Protein 1U9C (pdb70)

Foldseek 3Di:
DAAEEEEEFFQAFDQDPPGTKWFQQLLQQLLVLVCVVVVYHYAFEYQAFAATDHGVVRPPDDDPSRPVVNVQNRGHHHQALVLLDDHQEYEFGDMPSCLPDQQPPPSLLSSVQSCLVVQGAYEYAVRCSNQLCHDHPVRQRSQAPFEFEEADPVNCVVVPCCVRGPHGRQVSSVVSHHDYDDDPHPAQDKDDGRRYIYTYHSNNSNVSSVVNVVNVVVVD

Solvent-accessible surface area: 9292 Å² total

Organism: Geobacillus kaustophilus (strain HTA426) (NCBI:txid235909)

Nearest PDB structures (foldseek):
  1u9c-assembly1_A  TM=1.003E+00  e=1.725E-52  Geobacillus stearothermophilus
  4p5p-assembly1_A  TM=9.301E-01  e=1.454E-25  Francisella tularensis subsp. novicida U112
  1pv2-assembly1_A  TM=8.113E-01  e=4.704E-16  Escherichia coli
  1n57-assembly1_A  TM=8.259E-01  e=6.503E-16  Escherichia coli
  7nd2-assembly1_G  TM=8.285E-01  e=6.211E-11  Homo sapiens

Radius of gyration: 15.6 Å; Cα contacts (8 Å, |Δi|>4): 515; chains: 1; bounding box: 48×37×34 Å

Sequence (220 aa):
MSKRVLMVVTNHTTITDDHKTGLWLEEFAVPYLVFQEKGYDVKVASIQGGEVPLDPRSINEKDPSWAEAEAALKHTARLSKDDAHGFDAIFLPGGHGTMFDFPDNETLQYVLQQFAEDGRIIAAVHGPSGLVNATYKDGTPIVKGKTVTSFTDEEEREVGLDVHMPFLLESTLRLRGANFVRGGKWTDFSVRDGNLITGQNPQSSRSTAEKVVAALEERE

Secondary structure (DSSP, 8-state):
---EEEEEE----EEETTEE--B-HHHHHHHHHHHHHTT-EEEEEESS-BPPPB-GGGSSS--GGGHHHHHHTTSBEEP-GGGGSS-SEEEE---TTHHHHSTT-HHHHHHHHHHHHTT-EEEE--GGGGGTT-B-TTS-BTTTT-EE--S-HHHHHHHT-GGGSSS-HHHHHHHTT-EE---STTS--EEEETTEEEE-SGGGHHHHHHHHHHHHHTT-

InterPro domains:
  IPR002818 DJ-1/PfpI [PF01965] (27-215)
  IPR029062 Class I glutamine amidotransferase-like [G3DSA:3.40.50.880] (1-220)
  IPR029062 Class I glutamine amidotransferase-like [SSF52317] (1-217)
  IPR050325 Protein/nucleic acid deglycase [PTHR48094] (3-218)

Structure (mmCIF, N/CA/C/O backbone):
data_1U9C
#
_entry.id   1U9C
#
_cell.length_a   66.183
_cell.length_b   66.183
_cell.length_c   53.905
_cell.angle_alpha   90.00
_cell.angle_beta   90.00
_cell.angle_gamma   90.00
#
_symmetry.space_group_name_H-M   'P 43'
#
loop_
_entity.id
_entity.type
_entity.pdbx_description
1 polymer APC35852
2 water water
#
loop_
_atom_site.group_PDB
_atom_site.id
_atom_site.type_symbol
_atom_site.label_atom_id
_atom_site.label_alt_id
_atom_site.label_comp_id
_atom_site.label_asym_id
_atom_site.label_entity_id
_atom_site.label_seq_id
_atom_site.pdbx_PDB_ins_code
_atom_site.Cartn_x
_ato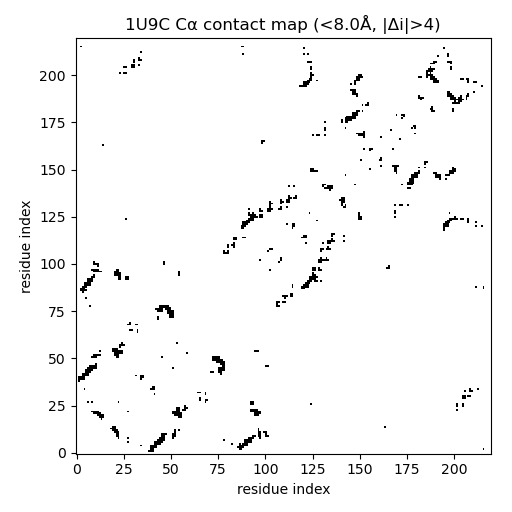m_site.Cartn_y
_atom_site.Cartn_z
_atom_site.occupancy
_atom_site.B_iso_or_equiv
_atom_site.auth_seq_id
_atom_site.auth_comp_id
_atom_site.auth_asym_id
_atom_site.auth_atom_id
_atom_site.pdbx_PDB_model_num
ATOM 1 N N . MET A 1 4 ? -0.635 5.834 40.622 1.00 42.68 1 MET A N 1
ATOM 2 C CA . MET A 1 4 ? 0.344 4.712 40.625 1.00 42.24 1 MET A CA 1
ATOM 3 C C . MET A 1 4 ? 1.701 5.311 40.871 1.00 38.74 1 MET A C 1
ATOM 4 O O . MET A 1 4 ? 1.919 6.474 40.575 1.00 38.30 1 MET A O 1
ATOM 9 N N . SER A 1 5 ? 2.604 4.492 41.391 1.00 35.21 2 SER A N 1
ATOM 10 C CA . SER A 1 5 ? 3.819 4.949 42.010 1.00 32.72 2 SER A CA 1
ATOM 11 C C . SER A 1 5 ? 4.764 5.683 41.087 1.00 28.85 2 SER A C 1
ATOM 12 O O . SER A 1 5 ? 4.826 5.426 39.914 1.00 29.29 2 SER A O 1
ATOM 15 N N . LYS A 1 6 ? 5.481 6.604 41.671 1.00 24.45 3 LYS A N 1
ATOM 16 C CA . LYS A 1 6 ? 6.573 7.273 40.963 1.00 22.71 3 LYS A CA 1
ATOM 17 C C . LYS A 1 6 ? 7.635 6.246 40.579 1.00 23.77 3 LYS A C 1
ATOM 18 O O . LYS A 1 6 ? 7.835 5.216 41.245 1.00 23.71 3 LYS A O 1
ATOM 24 N N . ARG A 1 7 ? 8.344 6.576 39.523 1.00 23.10 4 ARG A N 1
ATOM 25 C CA . ARG A 1 7 ? 9.344 5.710 38.918 1.00 24.40 4 ARG A CA 1
ATOM 26 C C . ARG A 1 7 ? 10.655 6.451 38.871 1.00 22.17 4 ARG A C 1
ATOM 27 O O . ARG A 1 7 ? 10.753 7.592 38.440 1.00 21.41 4 ARG A O 1
ATOM 35 N N . VAL A 1 8 ? 11.701 5.786 39.313 1.00 22.14 5 VAL A N 1
ATOM 36 C CA . VAL A 1 8 ? 13.062 6.331 39.387 1.00 20.85 5 VAL A CA 1
ATOM 37 C C . VAL A 1 8 ? 13.995 5.477 38.534 1.00 21.05 5 VAL A C 1
ATOM 38 O O . VAL A 1 8 ? 14.037 4.262 38.681 1.00 21.85 5 VAL A O 1
ATOM 42 N N . LEU A 1 9 ? 14.757 6.136 37.674 1.00 19.45 6 LEU A N 1
ATOM 43 C CA . LEU A 1 9 ? 15.803 5.485 36.879 1.00 20.05 6 LEU A CA 1
ATOM 44 C C . LEU A 1 9 ? 17.142 5.729 37.576 1.00 19.34 6 LEU A C 1
ATOM 45 O O . LEU A 1 9 ? 17.519 6.878 37.788 1.00 20.79 6 LEU A O 1
ATOM 50 N N . MET A 1 10 ? 17.862 4.671 37.932 1.00 19.68 7 MET A N 1
ATOM 51 C CA . MET A 1 10 ? 19.216 4.819 38.486 1.00 19.22 7 MET A CA 1
ATOM 52 C C . MET A 1 10 ? 20.245 4.363 37.488 1.00 20.76 7 MET A C 1
ATOM 53 O O . MET A 1 10 ? 19.997 3.308 36.868 1.00 21.02 7 MET A O 1
ATOM 58 N N . VAL A 1 11 ? 21.297 5.143 37.263 1.00 19.69 8 VAL A N 1
ATOM 59 C CA . VAL A 1 11 ? 22.291 4.771 36.253 1.00 19.65 8 VAL A CA 1
ATOM 60 C C . VAL A 1 11 ? 23.655 4.805 36.894 1.00 18.40 8 VAL A C 1
ATOM 61 O O . VAL A 1 11 ? 24.073 5.797 37.471 1.00 19.23 8 VAL A O 1
ATOM 65 N N . VAL A 1 12 ? 24.377 3.679 36.785 1.00 18.75 9 VAL A N 1
ATOM 66 C CA . VAL A 1 12 ? 25.703 3.540 37.348 1.00 19.41 9 VAL A CA 1
ATOM 67 C C . VAL A 1 12 ? 26.758 3.191 36.275 1.00 18.80 9 VAL A C 1
ATOM 68 O O . VAL A 1 12 ? 26.490 2.728 35.183 1.00 19.19 9 VAL A O 1
ATOM 72 N N . THR A 1 13 ? 28.015 3.446 36.681 1.00 18.78 10 THR A N 1
ATOM 73 C CA . THR A 1 13 ? 29.209 3.159 35.852 1.00 18.72 10 THR A CA 1
ATOM 74 C C . THR A 1 13 ? 29.483 1.673 35.747 1.00 19.61 10 THR A C 1
ATOM 75 O O . THR A 1 13 ? 29.058 0.854 36.565 1.00 20.89 10 THR A O 1
ATOM 79 N N . ASN A 1 14 ? 30.209 1.315 34.689 1.00 18.60 11 ASN A N 1
ATOM 80 C CA . ASN A 1 14 ? 30.807 0.015 34.536 1.00 19.39 11 ASN A CA 1
ATOM 81 C C . ASN A 1 14 ? 32.336 0.097 34.373 1.00 19.83 11 ASN A C 1
ATOM 82 O O . ASN A 1 14 ? 32.954 -0.918 34.057 1.00 21.41 11 ASN A O 1
ATOM 87 N N . HIS A 1 15 ? 32.923 1.254 34.643 1.00 18.68 12 HIS A N 1
ATOM 88 C CA . HIS A 1 15 ? 34.321 1.468 34.347 1.00 19.93 12 HIS A CA 1
ATOM 89 C C . HIS A 1 15 ? 35.236 1.116 35.468 1.00 21.43 12 HIS A C 1
ATOM 90 O O . HIS A 1 15 ? 35.014 1.561 36.603 1.00 22.52 12 HIS A O 1
ATOM 97 N N . THR A 1 16 ? 36.305 0.407 35.179 0.50 17.28 13 THR A N 1
ATOM 98 C CA . THR A 1 16 ? 37.257 0.090 36.225 0.50 20.18 13 THR A CA 1
ATOM 99 C C . THR A 1 16 ? 38.674 0.637 36.019 0.50 18.00 13 THR A C 1
ATOM 100 O O . THR A 1 16 ? 39.425 0.794 36.971 0.50 18.06 13 THR A O 1
ATOM 107 N N . THR A 1 17 ? 39.102 0.929 34.802 1.00 23.03 14 THR A N 1
ATOM 108 C CA . THR A 1 17 ? 40.545 1.179 34.508 1.00 24.49 14 THR A CA 1
ATOM 109 C C . THR A 1 17 ? 41.001 2.627 34.684 1.00 25.35 14 THR A C 1
ATOM 110 O O . THR A 1 17 ? 40.401 3.565 34.165 1.00 26.74 14 THR A O 1
ATOM 114 N N . ILE A 1 18 ? 42.032 2.833 35.482 1.00 24.44 15 ILE A N 1
ATOM 115 C CA . ILE A 1 18 ? 42.724 4.140 35.470 1.00 24.58 15 ILE A CA 1
ATOM 116 C C . ILE A 1 18 ? 44.170 3.894 35.113 1.00 27.04 15 ILE A C 1
ATOM 117 O O . ILE A 1 18 ? 44.635 4.386 34.079 1.00 27.55 15 ILE A O 1
ATOM 122 N N . THR A 1 19 ? 44.898 3.174 35.965 1.00 28.09 16 THR A N 1
ATOM 123 C CA . THR A 1 19 ? 46.265 2.716 35.718 1.00 31.65 16 THR A CA 1
ATOM 124 C C . THR A 1 19 ? 46.344 1.269 36.213 1.00 34.52 16 THR A C 1
ATOM 125 O O . THR A 1 19 ? 45.323 0.750 36.730 1.00 35.16 16 THR A O 1
ATOM 129 N N . ASP A 1 20 ? 47.488 0.607 36.034 1.00 36.30 17 ASP A N 1
ATOM 130 C CA . ASP A 1 20 ? 47.655 -0.783 36.513 1.00 37.23 17 ASP A CA 1
ATOM 131 C C . ASP A 1 20 ? 47.542 -0.895 38.042 1.00 37.67 17 ASP A C 1
ATOM 132 O O . ASP A 1 20 ? 47.002 -1.877 38.560 1.00 40.56 17 ASP A O 1
ATOM 137 N N . ASP A 1 21 ? 48.006 0.120 38.752 1.00 38.35 18 ASP A N 1
ATOM 138 C CA . ASP A 1 21 ? 47.958 0.191 40.223 1.00 38.17 18 ASP A CA 1
ATOM 139 C C . ASP A 1 21 ? 46.705 0.886 40.803 1.00 37.29 18 ASP A C 1
ATOM 140 O O . ASP A 1 21 ? 46.634 1.142 42.007 1.00 39.21 18 ASP A O 1
ATOM 145 N N . HIS A 1 22 ? 45.728 1.226 39.973 1.00 35.48 19 HIS A N 1
ATOM 146 C CA . HIS A 1 22 ? 44.591 1.995 40.472 1.00 33.34 19 HIS A CA 1
ATOM 147 C C . HIS A 1 22 ? 43.352 1.611 39.691 1.00 31.30 19 HIS A C 1
ATOM 148 O O . HIS A 1 22 ? 43.234 1.954 38.516 1.00 29.23 19 HIS A O 1
ATOM 155 N N . LYS A 1 23 ? 42.444 0.874 40.347 1.00 28.54 20 LYS A N 1
ATOM 156 C CA . LYS A 1 23 ? 41.131 0.473 39.769 1.00 27.66 20 LYS A CA 1
ATOM 157 C C . LYS A 1 23 ? 40.002 1.149 40.478 0.50 22.83 20 LYS A C 1
ATOM 158 O O . LYS A 1 23 ? 40.105 1.490 41.669 0.50 18.70 20 LYS A O 1
ATOM 164 N N . THR A 1 24 ? 38.895 1.236 39.755 1.00 23.72 21 THR A N 1
ATOM 165 C CA . THR A 1 24 ? 37.709 1.842 40.317 1.00 21.93 21 THR A CA 1
ATOM 166 C C . THR A 1 24 ? 36.459 1.089 39.908 1.00 21.76 21 THR A C 1
ATOM 167 O O . THR A 1 24 ? 36.444 -0.088 39.575 1.00 23.22 21 THR A O 1
ATOM 171 N N . GLY A 1 25 ? 35.346 1.797 40.038 1.00 20.30 22 GLY A N 1
ATOM 172 C CA . GLY A 1 25 ? 33.981 1.314 39.715 1.00 20.58 22 GLY A CA 1
ATOM 173 C C . GLY A 1 25 ? 32.961 2.213 40.388 1.00 19.28 22 GLY A C 1
ATOM 174 O O . GLY A 1 25 ? 33.224 3.342 40.605 1.00 19.75 22 GLY A O 1
ATOM 175 N N . LEU A 1 26 ? 31.789 1.654 40.640 1.00 19.61 23 LEU A N 1
ATOM 176 C CA . LEU A 1 26 ? 30.718 2.329 41.381 1.00 19.45 23 LEU A CA 1
ATOM 177 C C . LEU A 1 26 ? 31.070 2.410 42.835 1.00 19.54 23 LEU A C 1
ATOM 178 O O . LEU A 1 26 ? 31.594 1.457 43.434 1.00 20.07 23 LEU A O 1
ATOM 183 N N . TRP A 1 27 ? 30.828 3.569 43.454 1.00 20.13 24 TRP A N 1
ATOM 184 C CA . TRP A 1 27 ? 30.951 3.690 44.889 1.00 20.51 24 TRP A CA 1
ATOM 185 C C . TRP A 1 27 ? 29.668 3.138 45.524 1.00 19.63 24 TRP A C 1
ATOM 186 O O . TRP A 1 27 ? 28.627 3.782 45.451 1.00 20.08 24 TRP A O 1
ATOM 197 N N . LEU A 1 28 ? 29.760 1.961 46.096 1.00 19.42 25 LEU A N 1
ATOM 198 C CA . LEU A 1 28 ? 28.588 1.184 46.485 1.00 19.31 25 LEU A CA 1
ATOM 199 C C . LEU A 1 28 ? 27.534 1.968 47.251 1.00 20.54 25 LEU A C 1
ATOM 200 O O . LEU A 1 28 ? 26.338 1.948 46.885 1.00 20.43 25 LEU A O 1
ATOM 205 N N . GLU A 1 29 ? 27.911 2.695 48.288 1.00 20.51 26 GLU A N 1
ATOM 206 C CA . GLU A 1 29 ? 26.933 3.342 49.135 1.00 20.27 26 GLU A CA 1
ATOM 207 C C . GLU A 1 29 ? 26.078 4.310 48.345 1.00 20.22 26 GLU A C 1
ATOM 208 O O . GLU A 1 29 ? 24.922 4.582 48.709 1.00 21.04 26 GLU A O 1
ATOM 214 N N . GLU A 1 30 ? 26.672 4.964 47.370 1.00 19.80 27 GLU A N 1
ATOM 215 C CA . GLU A 1 30 ? 25.981 5.982 46.591 1.00 19.93 27 GLU A CA 1
ATOM 216 C C . GLU A 1 30 ? 24.836 5.450 45.756 1.00 19.78 27 GLU A C 1
ATOM 217 O O . GLU A 1 30 ? 23.963 6.213 45.358 1.00 20.42 27 GLU A O 1
ATOM 223 N N . PHE A 1 31 ? 24.882 4.169 45.451 1.00 19.79 28 PHE A N 1
ATOM 224 C CA . PHE A 1 31 ? 23.756 3.424 44.881 1.00 19.99 28 PHE A CA 1
ATOM 225 C C . PHE A 1 31 ? 22.868 2.840 45.982 1.00 19.42 28 PHE A C 1
ATOM 226 O O . PHE A 1 31 ? 21.655 3.011 45.953 1.00 19.76 28 PHE A O 1
ATOM 234 N N . ALA A 1 32 ? 23.479 2.137 46.925 1.00 19.11 29 ALA A N 1
ATOM 235 C CA . ALA A 1 32 ? 22.699 1.310 47.841 1.00 19.35 29 ALA A CA 1
ATOM 236 C C . ALA A 1 32 ? 21.815 2.146 48.771 1.00 20.62 29 ALA A C 1
ATOM 237 O O . ALA A 1 32 ? 20.653 1.807 49.002 1.00 20.78 29 ALA A O 1
ATOM 239 N N . VAL A 1 33 ? 22.323 3.240 49.336 1.00 20.08 30 VAL A N 1
ATOM 240 C CA . VAL A 1 33 ? 21.520 4.004 50.273 1.00 20.48 30 VAL A CA 1
ATOM 241 C C . VAL A 1 33 ? 20.324 4.657 49.536 1.00 21.33 30 VAL A C 1
ATOM 242 O O . VAL A 1 33 ? 19.183 4.543 49.979 1.00 21.84 30 VAL A O 1
ATOM 246 N N . PRO A 1 34 ? 20.530 5.339 48.415 1.00 20.36 31 PRO A N 1
ATOM 247 C CA . PRO A 1 34 ? 19.395 5.836 47.648 1.00 20.46 31 PRO A CA 1
ATOM 248 C C . PRO A 1 34 ? 18.417 4.750 47.205 1.00 20.13 31 PRO A C 1
ATOM 249 O O . PRO A 1 34 ? 17.196 4.970 47.265 1.00 20.54 31 PRO A O 1
ATOM 253 N N . TYR A 1 35 ? 18.939 3.644 46.713 1.00 20.90 32 TYR A N 1
ATOM 254 C CA . TYR A 1 35 ? 18.068 2.543 46.256 1.00 21.19 32 TYR A CA 1
ATOM 255 C C . TYR A 1 35 ? 17.135 2.133 47.417 1.00 22.89 32 TYR A C 1
ATOM 256 O O . TYR A 1 35 ? 15.916 2.022 47.199 1.00 21.96 32 TYR A O 1
ATOM 265 N N . LEU A 1 36 ? 17.679 1.959 48.598 1.00 21.41 33 LEU A N 1
ATOM 266 C CA . LEU A 1 36 ? 16.868 1.525 49.743 1.00 22.08 33 LEU A CA 1
ATOM 267 C C . LEU A 1 36 ? 15.842 2.616 50.085 1.00 22.53 33 LEU A C 1
ATOM 268 O O . LEU A 1 36 ? 14.668 2.302 50.380 1.00 22.39 33 LEU A O 1
ATOM 273 N N . VAL A 1 37 ? 16.222 3.903 50.124 1.00 21.68 34 VAL A N 1
ATOM 274 C CA . VAL A 1 37 ? 15.285 4.998 50.353 1.00 21.32 34 VAL A CA 1
ATOM 275 C C . VAL A 1 37 ? 14.133 4.937 49.369 1.00 22.63 34 VAL A C 1
ATOM 276 O O . VAL A 1 37 ? 12.936 5.018 49.757 1.00 22.92 34 VAL A O 1
ATOM 280 N N . PHE A 1 38 ? 14.449 4.798 48.075 1.00 20.94 35 PHE A N 1
ATOM 281 C CA . PHE A 1 38 ? 13.395 4.768 47.064 1.00 21.51 35 PHE A CA 1
ATOM 282 C C . PHE A 1 38 ? 12.498 3.530 47.168 1.00 22.65 35 PHE A C 1
ATOM 283 O O . PHE A 1 38 ? 11.275 3.627 47.040 1.00 22.28 35 PHE A O 1
ATOM 291 N N . GLN A 1 39 ? 13.102 2.376 47.414 1.00 23.65 36 GLN A N 1
ATOM 292 C CA . GLN A 1 39 ? 12.298 1.164 47.639 1.00 25.35 36 GLN A CA 1
ATOM 293 C C . GLN A 1 39 ? 11.381 1.345 48.853 1.00 25.79 36 GLN A C 1
ATOM 294 O O . GLN A 1 39 ? 10.189 0.940 48.756 1.00 27.68 36 GLN A O 1
ATOM 300 N N . GLU A 1 40 ? 11.857 1.952 49.961 1.00 24.00 37 GLU A N 1
ATOM 301 C CA . GLU A 1 40 ? 11.026 2.177 51.207 1.00 25.17 37 GLU A CA 1
ATOM 302 C C . GLU A 1 40 ? 9.840 3.046 50.904 1.00 25.09 37 GLU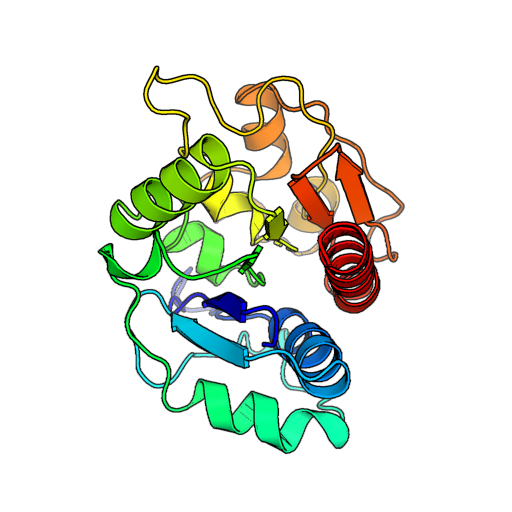 A C 1
ATOM 303 O O . GLU A 1 40 ? 8.789 2.936 51.555 1.00 25.18 37 GLU A O 1
ATOM 309 N N . LYS A 1 41 ? 9.967 3.982 49.999 1.00 24.01 38 LYS A N 1
ATOM 310 C CA . LYS A 1 41 ? 8.883 4.851 49.652 1.00 23.85 38 LYS A CA 1
ATOM 311 C C . LYS A 1 41 ? 7.899 4.189 48.705 1.00 23.52 38 LYS A C 1
ATOM 312 O O . LYS A 1 41 ? 6.852 4.784 48.381 1.00 25.45 38 LYS A O 1
ATOM 318 N N . GLY A 1 42 ? 8.221 3.002 48.212 1.00 22.50 39 GLY A N 1
ATOM 319 C CA . GLY A 1 42 ? 7.352 2.297 47.291 1.00 23.03 39 GLY A CA 1
ATOM 320 C C . GLY A 1 42 ? 7.493 2.673 45.836 1.00 23.25 39 GLY A C 1
ATOM 321 O O . GLY A 1 42 ? 6.639 2.372 45.025 1.00 23.48 39 GLY A O 1
ATOM 322 N N . TYR A 1 43 ? 8.597 3.326 45.497 1.00 22.28 40 TYR A N 1
ATOM 323 C CA . TYR A 1 43 ? 8.820 3.682 44.137 1.00 21.75 40 TYR A CA 1
ATOM 324 C C . TYR A 1 43 ? 9.199 2.486 43.278 1.00 23.00 40 TYR A C 1
ATOM 325 O O . TYR A 1 43 ? 9.756 1.489 43.772 1.00 25.07 40 TYR A O 1
ATOM 334 N N . ASP A 1 44 ? 8.943 2.600 41.998 1.00 23.16 41 ASP A N 1
ATOM 335 C CA . ASP A 1 44 ? 9.341 1.607 40.971 1.00 24.21 41 ASP A CA 1
ATOM 336 C C . ASP A 1 44 ? 10.723 2.029 40.475 1.00 24.64 41 ASP A C 1
ATOM 337 O O . ASP A 1 44 ? 10.814 2.969 39.702 1.00 26.87 41 ASP A O 1
ATOM 342 N N . VAL A 1 45 ? 11.767 1.308 40.852 1.00 22.98 42 VAL A N 1
ATOM 343 C CA . VAL A 1 45 ? 13.142 1.689 40.510 1.00 22.93 42 VAL A CA 1
ATOM 344 C C . VAL A 1 45 ? 13.696 0.792 39.415 1.00 23.39 42 VAL A C 1
ATOM 345 O O . VAL A 1 45 ? 13.683 -0.424 39.532 1.00 23.99 42 VAL A O 1
ATOM 349 N N . LYS A 1 46 ? 14.163 1.387 38.341 1.00 20.54 43 LYS A N 1
ATOM 350 C CA . LYS A 1 46 ? 14.864 0.677 37.273 1.00 21.67 43 LYS A CA 1
ATOM 351 C C . LYS A 1 46 ? 16.338 0.892 37.468 1.00 20.49 43 LYS A C 1
ATOM 352 O O . LYS A 1 46 ? 16.834 2.032 37.564 1.00 21.64 43 LYS A O 1
ATOM 358 N N . VAL A 1 47 ? 17.077 -0.189 37.585 1.00 20.69 44 VAL A N 1
ATOM 359 C CA . VAL A 1 47 ? 18.521 -0.177 37.775 1.00 21.12 44 VAL A CA 1
ATOM 360 C C . VAL A 1 47 ? 19.267 -0.425 36.488 1.00 21.78 44 VAL A C 1
ATOM 36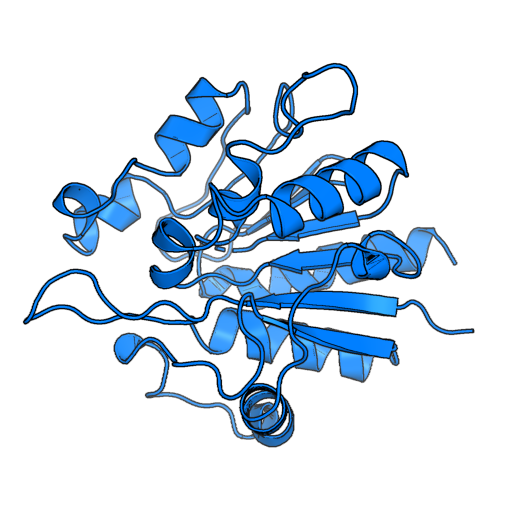1 O O . VAL A 1 47 ? 19.180 -1.502 35.949 1.00 21.66 44 VAL A O 1
ATOM 365 N N . ALA A 1 48 ? 19.892 0.603 35.958 1.00 19.84 45 ALA A N 1
ATOM 366 C CA . ALA A 1 48 ? 20.636 0.550 34.728 1.00 20.54 45 ALA A CA 1
ATOM 367 C C . ALA A 1 48 ? 22.110 0.865 34.929 1.00 19.99 45 ALA A C 1
ATOM 368 O O . ALA A 1 48 ? 22.521 1.513 35.896 1.00 20.90 45 ALA A O 1
ATOM 370 N N . SER A 1 49 ? 22.894 0.412 33.982 1.00 19.44 46 SER A N 1
ATOM 371 C CA . SER A 1 49 ? 24.293 0.831 33.872 1.00 19.15 46 SER A CA 1
ATOM 372 C C . SER A 1 49 ? 24.585 1.127 32.421 1.00 19.73 46 SER A C 1
ATOM 373 O O . SER A 1 49 ? 23.821 0.824 31.514 1.00 19.73 46 SER A O 1
ATOM 376 N N . ILE A 1 50 ? 25.740 1.731 32.167 1.00 19.22 47 ILE A N 1
ATOM 377 C CA . ILE A 1 50 ? 26.125 2.019 30.796 1.00 19.85 47 ILE A CA 1
ATOM 378 C C . ILE A 1 50 ? 26.116 0.727 29.961 1.00 19.89 47 ILE A C 1
ATOM 379 O O . ILE A 1 50 ? 25.620 0.713 28.802 1.00 20.69 47 ILE A O 1
ATOM 384 N N . GLN A 1 51 ? 26.692 -0.355 30.484 1.00 20.29 48 GLN A N 1
ATOM 385 C CA . GLN A 1 51 ? 26.806 -1.608 29.749 1.00 20.53 48 GLN A CA 1
ATOM 386 C C . GLN A 1 51 ? 25.792 -2.671 30.005 1.00 21.39 48 GLN A C 1
ATOM 387 O O . GLN A 1 51 ? 25.673 -3.598 29.199 1.00 21.02 48 GLN A O 1
ATOM 393 N N . GLY A 1 52 ? 25.057 -2.547 31.093 1.00 19.88 49 GLY A N 1
ATOM 394 C CA . GLY A 1 52 ? 24.248 -3.621 31.592 1.00 19.86 49 GLY A CA 1
ATOM 395 C C . GLY A 1 52 ? 25.104 -4.649 32.288 1.00 20.18 49 GLY A C 1
ATOM 396 O O . GLY A 1 52 ? 26.339 -4.592 32.266 1.00 21.87 49 GLY A O 1
ATOM 397 N N . GLY A 1 53 ? 24.461 -5.642 32.880 1.00 20.23 50 GLY A N 1
ATOM 398 C CA . GLY A 1 53 ? 25.204 -6.697 33.531 1.00 20.16 50 GLY A CA 1
ATOM 399 C C . GLY A 1 53 ? 25.724 -6.387 34.905 1.00 19.32 50 GLY A C 1
ATOM 400 O O . GLY A 1 53 ? 25.176 -5.536 35.624 1.00 20.22 50 GLY A O 1
ATOM 401 N N . GLU A 1 54 ? 26.765 -7.082 35.299 1.00 20.45 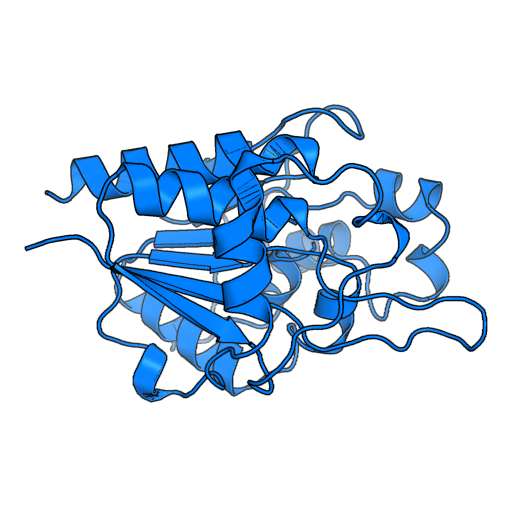51 GLU A N 1
ATOM 402 C CA . GLU A 1 54 ? 27.299 -7.002 36.637 1.00 21.50 51 GLU A CA 1
ATOM 403 C C . GLU A 1 54 ? 28.209 -5.801 36.838 1.00 21.08 51 GLU A C 1
ATOM 404 O O . GLU A 1 54 ? 29.245 -5.718 36.162 1.00 23.17 51 GLU A O 1
ATOM 410 N N . VAL A 1 55 ? 27.855 -4.869 37.698 1.00 20.42 52 VAL A N 1
ATOM 411 C CA . VAL A 1 55 ? 28.542 -3.616 37.878 1.00 19.97 52 VAL A CA 1
ATOM 412 C C . VAL A 1 55 ? 29.748 -3.797 38.770 1.00 19.78 52 VAL A C 1
ATOM 413 O O . VAL A 1 55 ? 29.652 -4.359 39.872 1.00 21.11 52 VAL A O 1
ATOM 417 N N . PRO A 1 56 ? 30.913 -3.304 38.395 1.00 19.76 53 PRO A N 1
ATOM 418 C CA . PRO A 1 56 ? 32.096 -3.387 39.247 1.00 20.00 53 PRO A CA 1
ATOM 419 C C . PRO A 1 56 ? 32.040 -2.332 40.337 1.00 21.18 53 PRO A C 1
ATOM 420 O O . PRO A 1 56 ? 31.592 -1.207 40.107 1.00 21.35 53 PRO A O 1
ATOM 424 N N . LEU A 1 57 ? 32.502 -2.689 41.527 1.00 20.34 54 LEU A N 1
ATOM 425 C CA . LEU A 1 57 ? 32.480 -1.775 42.631 1.00 20.87 54 LEU A CA 1
ATOM 426 C C . LEU A 1 57 ? 33.897 -1.249 42.884 1.00 21.06 54 LEU A C 1
ATOM 427 O O . LEU A 1 57 ? 34.867 -2.015 42.820 1.00 22.18 54 LEU A O 1
ATOM 432 N N . ASP A 1 58 ? 33.996 0.010 43.213 1.00 21.64 55 ASP A N 1
ATOM 433 C CA . ASP A 1 58 ? 35.284 0.592 43.614 1.00 22.71 55 ASP A CA 1
ATOM 434 C C . ASP A 1 58 ? 35.729 -0.185 44.821 1.00 22.75 55 ASP A C 1
ATOM 435 O O . ASP A 1 58 ? 34.973 -0.298 45.795 1.00 21.53 55 ASP A O 1
ATOM 440 N N . PRO A 1 59 ? 36.950 -0.712 44.857 1.00 23.95 56 PRO A N 1
ATOM 441 C CA . PRO A 1 59 ? 37.382 -1.506 45.984 1.00 24.29 56 PRO A CA 1
ATOM 442 C C . PRO A 1 59 ? 37.425 -0.765 47.282 1.00 24.01 56 PRO A C 1
ATOM 443 O O . PRO A 1 59 ? 37.274 -1.403 48.319 1.00 25.67 56 PRO A O 1
ATOM 447 N N . ARG A 1 60 ? 37.570 0.544 47.284 1.00 23.05 57 ARG A N 1
ATOM 448 C CA . ARG A 1 60 ? 37.571 1.271 48.549 1.00 22.38 57 ARG A CA 1
ATOM 449 C C . ARG A 1 60 ? 36.160 1.410 49.142 1.00 22.51 57 ARG A C 1
ATOM 450 O O . ARG A 1 60 ? 35.979 1.903 50.242 1.00 22.74 57 ARG A O 1
ATOM 458 N N . SER A 1 61 ? 35.138 0.967 48.395 1.00 20.82 58 SER A N 1
ATOM 459 C CA . SER A 1 61 ? 33.749 1.194 48.784 1.00 21.09 58 SER A CA 1
ATOM 460 C C . SER A 1 61 ? 33.005 -0.071 49.249 1.00 18.30 58 SER A C 1
ATOM 461 O O . SER A 1 61 ? 31.841 0.004 49.632 1.00 20.67 58 SER A O 1
ATOM 464 N N . ILE A 1 62 ? 33.669 -1.197 49.305 1.00 19.95 59 ILE A N 1
ATOM 465 C CA . ILE A 1 62 ? 33.041 -2.476 49.598 1.00 18.99 59 ILE A CA 1
ATOM 466 C C . ILE A 1 62 ? 33.341 -3.037 50.965 1.00 20.26 59 ILE A C 1
ATOM 467 O O . ILE A 1 62 ? 32.953 -4.135 51.290 1.00 20.56 59 ILE A O 1
ATOM 472 N N . ASN A 1 63 ? 33.997 -2.268 51.840 1.00 18.05 60 ASN A N 1
ATOM 473 C CA . ASN A 1 63 ? 34.489 -2.820 53.085 1.00 18.22 60 ASN A CA 1
ATOM 474 C C . ASN A 1 63 ? 33.573 -2.746 54.288 1.00 16.40 60 ASN A C 1
ATOM 475 O O . ASN A 1 63 ? 33.889 -3.333 55.264 1.00 17.01 60 ASN A O 1
ATOM 480 N N . GLU A 1 64 ? 32.540 -1.921 54.165 1.00 17.02 61 GLU A N 1
ATOM 481 C CA . GLU A 1 64 ? 31.593 -1.701 55.270 1.00 17.87 61 GLU A CA 1
ATOM 482 C C . GLU A 1 64 ? 30.143 -1.784 54.869 1.00 20.04 61 GLU A C 1
ATOM 483 O O . GLU A 1 64 ? 29.338 -0.904 55.109 1.00 21.95 61 GLU A O 1
ATOM 489 N N . LYS A 1 65 ? 29.840 -2.869 54.214 1.00 19.79 62 LYS A N 1
ATOM 490 C CA . LYS A 1 65 ? 28.472 -3.070 53.709 1.00 20.02 62 LYS A CA 1
ATOM 491 C C . LYS A 1 65 ? 27.467 -3.192 54.862 1.00 20.20 62 LYS A C 1
ATOM 492 O O . LYS A 1 65 ? 27.686 -3.952 55.828 1.00 20.63 62 LYS A O 1
ATOM 498 N N . ASP A 1 66 ? 26.381 -2.412 54.770 1.00 20.99 63 ASP A N 1
ATOM 499 C CA . ASP A 1 66 ? 25.276 -2.429 55.729 1.00 20.75 63 ASP A CA 1
ATOM 500 C C . ASP A 1 66 ? 24.461 -3.685 55.413 1.00 20.34 63 ASP A C 1
ATOM 501 O O . ASP A 1 66 ? 24.192 -3.983 54.194 1.00 20.66 63 ASP A O 1
ATOM 506 N N . PRO A 1 67 ? 24.014 -4.396 56.428 1.00 20.03 64 PRO A N 1
ATOM 507 C CA . PRO A 1 67 ? 23.093 -5.503 56.192 1.00 21.06 64 PRO A CA 1
ATOM 508 C C . PRO A 1 67 ? 21.843 -5.157 55.425 1.00 22.17 64 PRO A C 1
ATOM 509 O O . PRO A 1 67 ? 21.371 -5.952 54.638 1.00 22.50 64 PRO A O 1
ATOM 513 N N . SER A 1 68 ? 21.411 -3.918 55.491 1.00 21.30 65 SER A N 1
ATOM 514 C CA . SER A 1 68 ? 20.243 -3.479 54.765 1.00 21.08 65 SER A CA 1
ATOM 515 C C . SER A 1 68 ? 20.456 -3.464 53.268 1.00 20.52 65 SER A C 1
ATOM 516 O O . SER A 1 68 ? 19.480 -3.350 52.515 1.00 21.37 65 SER A O 1
ATOM 519 N N . TRP A 1 69 ? 21.687 -3.449 52.772 1.00 19.38 66 TRP A N 1
ATOM 520 C CA . TRP A 1 69 ? 22.008 -3.343 51.344 1.00 19.32 66 TRP A CA 1
ATOM 521 C C . TRP A 1 69 ? 21.935 -4.621 50.503 1.00 18.98 66 TRP A C 1
ATOM 522 O O . TRP A 1 69 ? 22.249 -4.618 49.310 1.00 20.71 66 TRP A O 1
ATOM 533 N N . ALA A 1 70 ? 21.472 -5.706 51.109 1.00 19.95 67 ALA A N 1
ATOM 534 C CA . ALA A 1 70 ? 21.479 -6.999 50.436 1.00 19.72 67 ALA A CA 1
ATOM 535 C C . ALA A 1 70 ? 20.766 -6.935 49.062 1.00 18.90 67 ALA A C 1
ATOM 536 O O . ALA A 1 70 ? 21.287 -7.409 48.062 1.00 20.66 67 ALA A O 1
ATOM 538 N N . GLU A 1 71 ? 19.568 -6.373 49.022 1.00 18.76 68 GLU A N 1
ATOM 539 C CA . GLU A 1 71 ? 18.845 -6.330 47.768 1.00 19.25 68 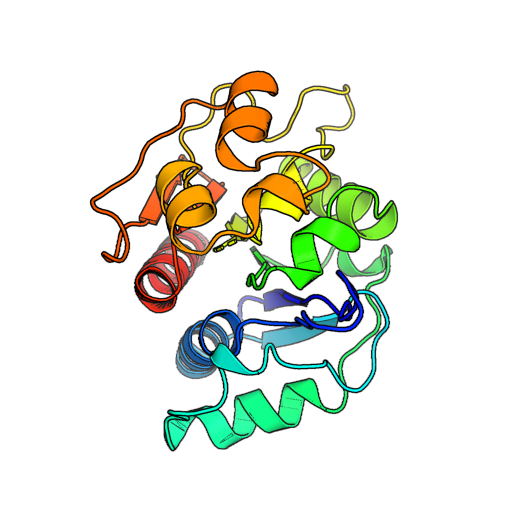GLU A CA 1
ATOM 540 C C . GLU A 1 71 ? 19.491 -5.383 46.749 1.00 19.52 68 GLU A C 1
ATOM 541 O O . GLU A 1 71 ? 19.515 -5.618 45.541 1.00 20.33 68 GLU A O 1
ATOM 547 N N . ALA A 1 72 ? 20.033 -4.262 47.202 1.00 19.70 69 ALA A N 1
ATOM 548 C CA . ALA A 1 72 ? 20.779 -3.360 46.312 1.00 20.02 69 ALA A CA 1
ATOM 549 C C . ALA A 1 72 ? 21.965 -4.032 45.690 1.00 20.25 69 ALA A C 1
ATOM 550 O O . ALA A 1 72 ? 22.189 -3.911 44.479 1.00 20.38 69 ALA A O 1
ATOM 552 N N . GLU A 1 73 ? 22.722 -4.752 46.487 1.00 19.83 70 GLU A N 1
ATOM 553 C CA . GLU A 1 73 ? 23.881 -5.419 45.993 1.00 20.43 70 GLU A CA 1
ATOM 554 C C . GLU A 1 73 ? 23.546 -6.409 44.944 1.00 21.00 70 GLU A C 1
ATOM 555 O O . GLU A 1 73 ? 24.256 -6.573 43.921 1.00 21.69 70 GLU A O 1
ATOM 561 N N . ALA A 1 74 ? 22.470 -7.161 45.170 1.00 19.66 71 ALA A N 1
ATOM 562 C CA . ALA A 1 74 ? 22.018 -8.112 44.191 1.00 18.99 71 ALA A CA 1
ATOM 563 C C . ALA A 1 74 ? 21.533 -7.504 42.923 1.00 20.58 71 ALA A C 1
ATOM 564 O O . ALA A 1 74 ? 21.815 -8.045 41.826 1.00 20.78 71 ALA A O 1
ATOM 566 N N . ALA A 1 75 ? 20.824 -6.382 42.987 1.00 19.44 72 ALA A N 1
ATOM 567 C CA . ALA A 1 75 ? 20.390 -5.692 41.800 1.00 19.46 72 ALA A CA 1
ATOM 568 C C . ALA A 1 75 ? 21.536 -5.320 40.875 1.00 20.35 72 ALA A C 1
ATOM 569 O O . ALA A 1 75 ? 21.386 -5.330 39.657 1.00 21.12 72 ALA A O 1
ATOM 571 N N . LEU A 1 76 ? 22.661 -4.972 41.473 1.00 19.41 73 LEU A N 1
ATOM 572 C CA . LEU A 1 76 ? 23.812 -4.546 40.683 1.00 18.69 73 LEU A CA 1
ATOM 573 C C . LEU A 1 76 ? 24.459 -5.665 39.935 1.00 20.25 73 LEU A C 1
ATOM 574 O O . LEU A 1 76 ? 25.295 -5.405 39.058 1.00 20.87 73 LEU A O 1
ATOM 579 N N . LYS A 1 77 ? 24.117 -6.912 40.222 1.00 20.18 74 LYS A N 1
ATOM 580 C CA . LYS A 1 77 ? 24.712 -8.041 39.498 1.00 21.11 74 LYS A CA 1
ATOM 581 C C . LYS A 1 77 ? 24.053 -8.272 38.130 1.00 21.23 74 LYS A C 1
ATOM 582 O O . LYS A 1 77 ? 24.620 -9.009 37.304 1.00 22.39 74 LYS A O 1
ATOM 588 N N . HIS A 1 78 ? 22.899 -7.671 37.864 1.00 20.43 75 HIS A N 1
ATOM 589 C CA . HIS A 1 78 ? 22.143 -7.909 36.637 1.00 20.49 75 HIS A CA 1
ATOM 590 C C . HIS A 1 78 ? 21.394 -6.671 36.204 1.00 21.76 75 HIS A C 1
ATOM 591 O O . HIS A 1 78 ? 20.191 -6.635 36.034 1.00 22.43 75 HIS A O 1
ATOM 598 N N . THR A 1 79 ? 22.175 -5.606 35.966 1.00 19.54 76 THR A N 1
ATOM 599 C CA . THR A 1 79 ? 21.583 -4.324 35.569 1.00 20.47 76 THR A CA 1
ATOM 600 C C . THR A 1 79 ? 21.109 -4.325 34.125 1.00 19.90 76 THR A C 1
ATOM 601 O O . THR A 1 79 ? 21.651 -5.043 33.276 1.00 20.57 76 THR A O 1
ATOM 605 N N . ALA A 1 80 ? 20.167 -3.445 33.841 1.00 20.25 77 ALA A N 1
ATOM 606 C CA . ALA A 1 80 ? 19.744 -3.167 32.474 1.00 20.43 77 ALA A CA 1
ATOM 607 C C . ALA A 1 80 ? 20.786 -2.312 31.769 1.00 20.63 77 ALA A C 1
ATOM 608 O O . ALA A 1 80 ? 21.441 -1.491 32.390 1.00 22.38 77 ALA A O 1
ATOM 610 N N . ARG A 1 81 ? 20.921 -2.454 30.456 1.00 20.45 78 ARG A N 1
ATOM 611 C CA . ARG A 1 81 ? 21.780 -1.607 29.693 1.00 20.29 78 ARG A CA 1
ATOM 612 C C . ARG A 1 81 ? 21.030 -0.344 29.344 1.00 20.63 78 ARG A C 1
ATOM 613 O O . ARG A 1 81 ? 20.000 -0.392 28.681 1.00 20.99 78 ARG A O 1
ATOM 621 N N . LEU A 1 82 ? 21.560 0.817 29.693 1.00 20.38 79 LEU A N 1
ATOM 622 C CA . LEU A 1 82 ? 20.873 2.054 29.444 1.00 20.50 79 LEU A CA 1
ATOM 623 C C . LEU A 1 82 ? 20.558 2.189 27.949 1.00 21.71 79 LEU A C 1
ATOM 624 O O . LEU A 1 82 ? 21.404 1.991 27.125 1.00 21.92 79 LEU A O 1
ATOM 629 N N . SER A 1 83 ? 19.356 2.650 27.668 1.00 20.95 80 SER A N 1
ATOM 630 C CA . SER A 1 83 ? 18.832 2.872 26.281 1.00 21.52 80 SER A CA 1
ATOM 631 C C . SER A 1 83 ? 18.271 4.267 26.185 1.00 21.53 80 SER A C 1
ATOM 632 O O . SER A 1 83 ? 17.821 4.852 27.146 1.00 21.91 80 SER A O 1
ATOM 635 N N . LYS A 1 84 ? 18.189 4.773 24.941 1.00 22.25 81 LYS A N 1
ATOM 636 C CA . LYS A 1 84 ? 17.418 6.006 24.706 1.00 23.59 81 LYS A CA 1
ATOM 637 C C . LYS A 1 84 ? 15.941 5.871 25.066 1.00 21.17 81 LYS A C 1
ATOM 638 O O . LYS A 1 84 ? 15.315 6.851 25.446 1.00 22.86 81 LYS A O 1
ATOM 644 N N . ASP A 1 85 ? 15.423 4.642 25.090 1.00 22.42 82 ASP A N 1
ATOM 645 C CA . ASP A 1 85 ? 14.054 4.386 25.568 1.00 23.61 82 ASP A CA 1
ATOM 646 C C . ASP A 1 85 ? 13.859 4.837 27.036 1.00 23.00 82 ASP A C 1
ATOM 647 O O . ASP A 1 85 ? 12.783 5.174 27.483 1.00 24.50 82 ASP A O 1
ATOM 652 N N . ASP A 1 86 ? 14.937 4.782 27.811 1.00 22.30 83 ASP A N 1
ATOM 653 C CA . ASP A 1 86 ? 14.902 5.227 29.235 1.00 22.75 83 ASP A CA 1
ATOM 654 C C . ASP A 1 86 ? 14.792 6.720 29.424 1.00 23.30 83 ASP A C 1
ATOM 655 O O . ASP A 1 86 ? 14.690 7.200 30.564 1.00 24.05 83 ASP A O 1
ATOM 660 N N . ALA A 1 87 ? 14.752 7.475 28.289 1.00 23.48 84 ALA A N 1
ATOM 661 C CA . ALA A 1 87 ? 14.565 8.914 28.354 1.00 25.50 84 ALA A CA 1
ATOM 662 C C . ALA A 1 87 ? 13.174 9.302 28.762 1.00 25.66 84 ALA A C 1
ATOM 663 O O . ALA A 1 87 ? 12.978 10.437 29.184 1.00 29.21 84 ALA A O 1
ATOM 665 N N . HIS A 1 88 ? 12.218 8.365 28.694 1.00 25.22 85 HIS A N 1
ATOM 666 C CA . HIS A 1 88 ? 10.844 8.641 29.025 1.00 25.16 85 HIS A CA 1
ATOM 667 C C . HIS A 1 88 ? 10.299 7.542 29.918 1.00 24.77 85 HIS A C 1
ATOM 668 O O . HIS A 1 88 ? 10.871 6.434 30.002 1.00 25.04 85 HIS A O 1
ATOM 675 N N . GLY A 1 89 ? 9.267 7.889 30.686 1.00 25.04 86 GLY A N 1
ATOM 676 C CA . GLY A 1 89 ? 8.596 6.960 31.594 1.00 25.30 86 GLY A CA 1
ATOM 677 C C . GLY A 1 89 ? 9.039 7.026 33.047 1.00 25.83 86 GLY A C 1
ATOM 678 O O . GLY A 1 89 ? 8.542 6.261 33.864 1.00 28.13 86 GLY A O 1
ATOM 679 N N . PHE A 1 90 ? 9.954 7.929 33.394 1.00 23.54 87 PHE A N 1
ATOM 680 C CA . PHE A 1 90 ? 10.481 8.071 34.749 1.00 23.36 87 PHE A CA 1
ATOM 681 C C . PHE A 1 90 ? 10.296 9.473 35.268 1.00 23.75 87 PHE A C 1
ATOM 682 O O . PHE A 1 90 ? 10.504 10.422 34.540 1.00 27.10 87 PHE A O 1
ATOM 690 N N . ASP A 1 91 ? 10.011 9.606 36.551 1.00 20.69 88 ASP A N 1
ATOM 691 C CA . ASP A 1 91 ? 9.836 10.878 37.234 1.00 20.66 88 ASP A CA 1
ATOM 692 C C . ASP A 1 91 ? 11.139 11.496 37.665 1.00 18.15 88 ASP A C 1
ATOM 693 O O . ASP A 1 91 ? 11.244 12.686 37.842 1.00 20.69 88 ASP A O 1
ATOM 698 N N . ALA A 1 92 ? 12.174 10.667 37.850 1.00 19.37 89 ALA A N 1
ATOM 699 C CA . ALA A 1 92 ? 13.487 11.115 38.322 1.00 19.17 89 ALA A CA 1
ATOM 700 C C . ALA A 1 92 ? 14.589 10.214 37.753 1.00 20.03 89 ALA A C 1
ATOM 701 O O . ALA A 1 92 ? 14.339 8.992 37.577 1.00 19.51 89 ALA A O 1
ATOM 703 N N . ILE A 1 93 ? 15.776 10.774 37.578 1.00 19.45 90 ILE A N 1
ATOM 704 C CA . ILE A 1 93 ? 16.993 9.961 37.287 1.00 19.61 90 ILE A CA 1
ATOM 705 C C . ILE A 1 93 ? 17.951 10.304 38.402 1.00 19.01 90 ILE A C 1
ATOM 706 O O . ILE A 1 93 ? 18.084 11.450 38.860 1.00 20.66 90 ILE A O 1
ATOM 711 N N . PHE A 1 94 ? 18.682 9.248 38.837 1.00 20.10 91 PHE A N 1
ATOM 712 C CA . PHE A 1 94 ? 19.666 9.344 39.903 1.00 18.45 91 PHE A CA 1
ATOM 713 C C . PHE A 1 94 ? 20.991 8.732 39.458 1.00 20.25 91 PHE A C 1
ATOM 714 O O . PHE A 1 94 ? 21.002 7.576 39.071 1.00 19.85 91 PHE A O 1
ATOM 722 N N . LEU A 1 95 ? 22.054 9.507 39.560 1.00 18.32 92 LEU A N 1
ATOM 723 C CA . LEU A 1 95 ? 23.414 9.093 39.158 1.00 18.30 92 LEU A CA 1
ATOM 724 C C . LEU A 1 95 ? 24.334 8.974 40.331 1.00 18.65 92 LEU A C 1
ATOM 725 O O . LEU A 1 95 ? 24.879 9.967 40.803 1.00 19.41 92 LEU A O 1
ATOM 730 N N . PRO A 1 96 ? 24.515 7.762 40.864 1.00 18.47 93 PRO A N 1
ATOM 731 C CA . PRO A 1 96 ? 25.562 7.552 41.832 1.00 19.73 93 PRO A CA 1
ATOM 732 C C . PRO A 1 96 ? 26.926 7.786 41.192 1.00 19.50 93 PRO A C 1
ATOM 733 O O . PRO A 1 96 ? 27.107 7.819 39.990 1.00 20.69 93 PRO A O 1
ATOM 737 N N . GLY A 1 97 ? 27.926 7.866 42.075 1.00 20.44 94 GLY A N 1
ATOM 738 C CA . GLY A 1 97 ? 29.331 8.104 41.688 1.00 20.73 94 GLY A CA 1
ATOM 739 C C . GLY A 1 97 ? 30.266 6.925 41.719 1.00 21.12 94 GLY A C 1
ATOM 740 O O . GLY A 1 97 ? 29.909 5.796 41.368 1.00 20.93 94 GLY A O 1
ATOM 741 N N . GLY A 1 98 ? 31.476 7.202 42.177 1.00 21.35 95 GLY A N 1
ATOM 742 C CA . GLY A 1 98 ? 32.653 6.401 41.960 1.00 21.07 95 GLY A CA 1
ATOM 743 C C . GLY A 1 98 ? 33.478 7.063 40.856 1.00 21.20 95 GLY A C 1
ATOM 744 O O . GLY A 1 98 ? 32.930 7.562 39.893 1.00 21.52 95 GLY A O 1
ATOM 745 N N . HIS A 1 99 ? 34.801 6.882 40.912 1.00 21.14 96 HIS A N 1
ATOM 746 C CA . HIS A 1 99 ? 35.655 7.439 39.854 1.00 22.49 96 HIS A CA 1
ATOM 747 C C . HIS A 1 99 ? 35.412 6.830 38.493 1.00 21.16 96 HIS A C 1
ATOM 748 O O . HIS A 1 99 ? 35.726 7.498 37.530 1.00 21.99 96 HIS A O 1
ATOM 755 N N . GLY A 1 100 ? 34.820 5.629 38.418 1.00 21.38 97 GLY A N 1
ATOM 756 C CA . GLY A 1 100 ? 34.499 5.027 37.120 1.00 20.98 97 GLY A CA 1
ATOM 757 C C . GLY A 1 100 ? 33.680 5.956 36.276 1.00 20.41 97 GLY A C 1
ATOM 758 O O . GLY A 1 100 ? 33.866 6.010 35.067 1.00 20.98 97 GLY A O 1
ATOM 759 N N . THR A 1 101 ? 32.756 6.712 36.878 1.00 20.79 98 THR A N 1
ATOM 760 C CA . THR A 1 101 ? 31.910 7.588 36.124 1.00 20.39 98 THR A CA 1
ATOM 761 C C . THR A 1 101 ? 32.659 8.624 35.297 1.00 20.88 98 THR A C 1
ATOM 762 O O . THR A 1 101 ? 32.172 9.062 34.271 1.00 20.84 98 THR A O 1
ATOM 766 N N . MET A 1 102 ? 33.809 9.088 35.784 1.00 20.90 99 MET A N 1
ATOM 767 C CA . MET A 1 102 ? 34.573 10.108 35.094 1.00 21.06 99 MET A CA 1
ATOM 768 C C . MET A 1 102 ? 35.016 9.617 33.744 1.00 20.78 99 MET A C 1
ATOM 769 O O . MET A 1 102 ? 35.363 10.444 32.867 1.00 22.66 99 MET A O 1
ATOM 774 N N . PHE A 1 103 ? 35.076 8.313 33.558 1.00 20.86 100 PHE A N 1
ATOM 775 C CA . PHE A 1 103 ? 35.528 7.705 32.298 1.00 19.75 100 PHE A CA 1
ATOM 776 C C . PHE A 1 103 ? 34.433 7.175 31.378 1.00 22.17 100 PHE A C 1
ATOM 777 O O . PHE A 1 103 ? 34.688 6.983 30.178 1.00 27.39 100 PHE A O 1
ATOM 785 N N . ASP A 1 104 ? 33.263 6.850 31.889 1.00 19.31 101 ASP A N 1
ATOM 786 C CA . ASP A 1 104 ? 32.196 6.332 31.017 1.00 19.38 101 ASP A CA 1
ATOM 787 C C . ASP A 1 104 ? 30.895 7.160 31.059 1.00 18.53 101 ASP A C 1
ATOM 788 O O . ASP A 1 104 ? 30.011 6.831 30.268 1.00 19.21 101 ASP A O 1
ATOM 793 N N . PHE A 1 105 ? 30.766 8.187 31.892 1.00 19.84 102 PHE A N 1
ATOM 794 C CA . PHE A 1 105 ? 29.585 9.054 31.828 1.00 19.45 102 PHE A CA 1
ATOM 795 C C . PHE A 1 105 ? 29.705 10.295 30.927 1.00 19.84 102 PHE A C 1
ATOM 796 O O . PHE A 1 1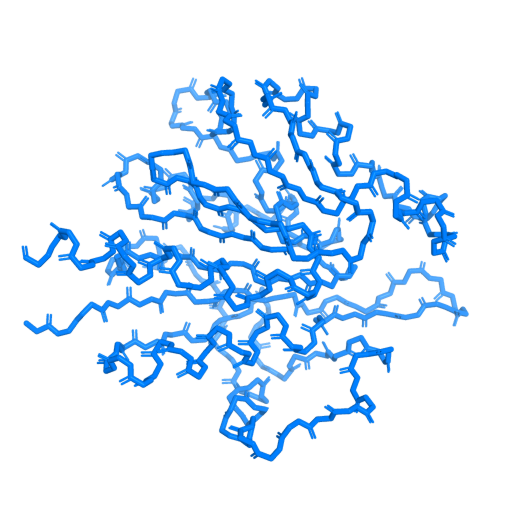05 ? 28.765 10.550 30.198 1.00 19.81 102 PHE A O 1
ATOM 804 N N . PRO A 1 106 ? 30.761 11.113 31.006 1.00 20.44 103 PRO A N 1
ATOM 805 C CA . PRO A 1 106 ? 30.679 12.421 30.375 1.00 20.50 103 PRO A CA 1
ATOM 806 C C . PRO A 1 106 ? 30.472 12.419 28.892 1.00 20.72 103 PRO A C 1
ATOM 807 O O . PRO A 1 106 ? 29.886 13.387 28.356 1.00 22.62 103 PRO A O 1
ATOM 811 N N . ASP A 1 107 ? 31.045 11.441 28.178 1.00 20.35 104 ASP A N 1
ATOM 812 C CA . ASP A 1 107 ? 30.997 11.404 26.732 1.00 20.97 104 ASP A CA 1
ATOM 813 C C . ASP A 1 107 ? 30.053 10.334 26.201 1.00 20.57 104 ASP A C 1
ATOM 814 O O . ASP A 1 107 ? 30.027 10.057 25.018 1.00 22.20 104 ASP A O 1
ATOM 819 N N . ASN A 1 108 ? 29.218 9.769 27.064 1.00 19.84 105 ASN A N 1
ATOM 820 C CA . ASN A 1 108 ? 28.286 8.734 26.607 1.00 19.97 105 ASN A CA 1
ATOM 821 C C . ASN A 1 108 ? 27.072 9.378 25.957 1.00 20.28 105 ASN A C 1
ATOM 822 O O . ASN A 1 108 ? 26.330 10.104 26.616 1.00 20.22 105 ASN A O 1
ATOM 827 N N . GLU A 1 109 ? 26.911 9.144 24.668 1.00 21.62 106 GLU A N 1
ATOM 828 C CA . GLU A 1 109 ? 25.824 9.805 23.969 1.00 21.86 106 GLU A CA 1
ATOM 829 C C . GLU A 1 109 ? 24.433 9.405 24.426 1.00 21.32 106 GLU A C 1
ATOM 830 O O . GLU A 1 109 ? 23.521 10.233 24.368 1.00 21.39 106 GLU A O 1
ATOM 836 N N . THR A 1 110 ? 24.261 8.159 24.824 1.00 21.35 107 THR A N 1
ATOM 837 C CA . THR A 1 110 ? 22.963 7.685 25.360 1.00 20.98 107 THR A CA 1
ATOM 838 C C . THR A 1 110 ? 22.626 8.436 26.626 1.00 20.03 107 THR A C 1
ATOM 839 O O . THR A 1 110 ? 21.523 8.965 26.779 1.00 20.07 107 THR A O 1
ATOM 843 N N . LEU A 1 111 ? 23.549 8.530 27.556 1.00 20.29 108 LEU A N 1
ATOM 844 C CA . LEU A 1 111 ? 23.272 9.242 28.801 1.00 20.14 108 LEU A CA 1
ATOM 845 C C . LEU A 1 111 ? 23.024 10.731 28.536 1.00 20.06 108 LEU A C 1
ATOM 846 O O . LEU A 1 111 ? 22.171 11.323 29.177 1.00 20.37 108 LEU A O 1
ATOM 851 N N . GLN A 1 112 ? 23.780 11.334 27.614 1.00 19.92 109 GLN A N 1
ATOM 852 C CA . GLN A 1 112 ? 23.551 12.752 27.286 1.00 20.09 109 GLN A CA 1
ATOM 853 C C . GLN A 1 112 ? 22.139 12.951 26.757 1.00 20.79 109 GLN A C 1
ATOM 854 O O . GLN A 1 112 ? 21.454 13.890 27.137 1.00 21.71 109 GLN A O 1
ATOM 860 N N . TYR A 1 113 ? 21.712 12.043 25.904 1.00 20.95 110 TYR A N 1
ATOM 861 C CA . TYR A 1 113 ? 20.379 12.113 25.338 1.00 21.40 110 TYR A CA 1
ATOM 862 C C . TYR A 1 113 ? 19.290 11.947 26.395 1.00 20.76 110 TYR A C 1
ATOM 863 O O . TYR A 1 113 ? 18.334 12.690 26.462 1.00 21.38 110 TYR A O 1
ATOM 872 N N . VAL A 1 114 ? 19.443 10.973 27.284 1.00 19.95 111 VAL A N 1
ATOM 873 C CA . VAL A 1 114 ? 18.552 10.783 28.401 1.00 19.85 111 VAL A CA 1
ATOM 874 C C . VAL A 1 114 ? 18.500 12.000 29.289 1.00 20.54 111 VAL A C 1
ATOM 875 O O . VAL A 1 114 ? 17.379 12.464 29.590 1.00 20.52 111 VAL A O 1
ATOM 879 N N . LEU A 1 115 ? 19.613 12.578 29.712 1.00 19.63 112 LEU A N 1
ATOM 880 C CA . LEU A 1 115 ? 19.609 13.714 30.621 1.00 21.43 112 LEU A CA 1
ATOM 881 C C . LEU A 1 115 ? 18.957 14.903 29.903 1.00 20.61 112 LEU A C 1
ATOM 882 O O . LEU A 1 115 ? 18.223 15.652 30.542 1.00 20.40 112 LEU A O 1
ATOM 887 N N . GLN A 1 116 ? 19.217 15.070 28.620 1.00 21.04 113 GLN A N 1
ATOM 888 C CA . GLN A 1 116 ? 18.553 16.159 27.877 1.00 21.56 113 GLN A CA 1
ATOM 889 C C . GLN A 1 116 ? 17.052 16.050 27.949 1.00 21.45 113 GLN A C 1
ATOM 890 O O . GLN A 1 116 ? 16.335 17.067 28.189 1.00 21.15 113 GLN A O 1
ATOM 896 N N . GLN A 1 117 ? 16.520 14.854 27.744 1.00 20.59 114 GLN A N 1
ATOM 897 C CA . GLN A 1 117 ? 15.077 14.706 27.793 1.00 21.72 114 GLN A CA 1
ATOM 898 C C . GLN A 1 117 ? 14.511 14.935 29.177 1.00 21.43 114 GLN A C 1
ATOM 899 O O . GLN A 1 117 ? 13.439 15.570 29.352 1.00 21.19 114 GLN A O 1
ATOM 905 N N . PHE A 1 118 ? 15.161 14.388 30.209 1.00 20.16 115 PHE A N 1
ATOM 906 C CA . PHE A 1 118 ? 14.729 14.686 31.568 1.00 20.91 115 PHE A CA 1
ATOM 907 C C . PHE A 1 118 ? 14.677 16.181 31.831 1.00 21.29 115 PHE A C 1
ATOM 908 O O . PHE A 1 118 ? 13.720 16.680 32.436 1.00 20.36 115 PHE A O 1
ATOM 916 N N . ALA A 1 119 ? 15.702 16.903 31.400 1.00 22.07 116 ALA A N 1
ATOM 917 C CA . ALA A 1 119 ? 15.798 18.360 31.599 1.00 21.80 116 ALA A CA 1
ATOM 918 C C . ALA A 1 119 ? 14.673 19.070 30.815 1.00 21.51 116 ALA A C 1
ATOM 919 O O . ALA A 1 119 ? 13.875 19.866 31.371 1.00 24.00 116 ALA A O 1
ATOM 921 N N . GLU A 1 120 ? 14.548 18.690 29.556 1.00 21.44 117 GLU A N 1
ATOM 922 C CA . GLU A 1 120 ? 13.509 19.276 28.697 1.00 20.82 117 GLU A CA 1
ATOM 923 C C . GLU A 1 120 ? 12.141 19.075 29.273 1.00 20.75 117 GLU A C 1
ATOM 924 O O . GLU A 1 120 ? 11.239 19.894 29.027 1.00 20.66 117 GLU A O 1
ATOM 930 N N . ASP A 1 121 ? 11.947 17.971 29.983 1.00 19.65 118 ASP A N 1
ATOM 931 C CA . ASP A 1 121 ? 10.634 17.580 30.435 1.00 19.48 118 ASP A CA 1
ATOM 932 C C . ASP A 1 121 ? 10.312 17.936 31.891 1.00 19.86 118 ASP A C 1
ATOM 933 O O . ASP A 1 121 ? 9.269 17.543 32.400 1.00 18.76 118 ASP A O 1
ATOM 938 N N . GLY A 1 122 ? 11.221 18.654 32.556 1.00 18.40 119 GLY A N 1
ATOM 939 C CA . GLY A 1 122 ? 10.958 19.161 33.891 1.00 19.67 119 GLY A CA 1
ATOM 940 C C . GLY A 1 122 ? 11.018 18.093 34.969 1.00 19.48 119 GLY A C 1
ATOM 941 O O . GLY A 1 122 ? 10.485 18.299 36.007 1.00 20.47 119 GLY A O 1
ATOM 942 N N . ARG A 1 123 ? 11.713 17.009 34.683 1.00 19.76 120 ARG A N 1
ATOM 943 C CA . ARG A 1 123 ? 11.782 15.922 35.644 1.00 19.54 120 ARG A CA 1
ATOM 944 C C . ARG A 1 123 ? 13.010 16.130 36.533 1.00 19.41 120 ARG A C 1
ATOM 945 O O . ARG A 1 123 ? 13.845 17.004 36.323 1.00 20.62 120 ARG A O 1
ATOM 953 N N . ILE A 1 124 ? 13.082 15.324 37.566 1.00 19.99 121 ILE A N 1
ATOM 954 C CA . ILE A 1 124 ? 14.119 15.505 38.568 1.00 19.99 121 ILE A CA 1
ATOM 955 C C . ILE A 1 124 ? 15.415 14.804 38.093 1.00 21.67 121 ILE A C 1
ATOM 956 O O . ILE A 1 124 ? 15.374 13.667 37.582 1.00 19.47 121 ILE A O 1
ATOM 961 N N . ILE A 1 125 ? 16.516 15.540 38.148 1.00 19.24 122 ILE A N 1
ATOM 962 C CA . ILE A 1 125 ? 17.826 14.991 37.839 1.00 20.20 122 ILE A CA 1
ATOM 963 C C . ILE A 1 125 ? 18.662 15.112 39.097 1.00 18.68 122 ILE A C 1
ATOM 964 O O . ILE A 1 125 ? 18.793 16.188 39.705 1.00 21.26 122 ILE A O 1
ATOM 969 N N . ALA A 1 126 ? 19.170 13.962 39.592 1.00 20.28 123 ALA A N 1
ATOM 970 C CA . ALA A 1 126 ? 19.956 13.941 40.827 1.00 19.01 123 ALA A CA 1
ATOM 971 C C . ALA A 1 126 ? 21.274 13.214 40.611 1.00 20.58 123 ALA A C 1
ATOM 972 O O . ALA A 1 126 ? 21.294 12.243 39.862 1.00 20.29 123 ALA A O 1
ATOM 974 N N . ALA A 1 127 ? 22.309 13.626 41.302 1.00 19.61 124 ALA A N 1
ATOM 975 C CA . ALA A 1 127 ? 23.608 12.959 41.136 1.00 20.63 124 ALA A CA 1
ATOM 976 C C . ALA A 1 127 ? 24.417 13.202 42.376 1.00 21.18 124 ALA A C 1
ATOM 977 O O . ALA A 1 127 ? 24.387 14.309 42.978 1.00 23.57 124 ALA A O 1
ATOM 979 N N . VAL A 1 128 ? 25.254 12.247 42.744 1.00 22.85 125 VAL A N 1
ATOM 980 C CA . VAL A 1 128 ? 26.112 12.379 43.919 1.00 23.14 125 VAL A CA 1
ATOM 981 C C . VAL A 1 128 ? 27.587 12.123 43.610 1.00 23.94 125 VAL A C 1
ATOM 982 O O . VAL A 1 128 ? 27.922 11.235 42.831 1.00 23.44 125 VAL A O 1
ATOM 994 N N . HIS A 1 130 ? 30.998 11.853 42.138 1.00 21.94 127 HIS A N 1
ATOM 995 C CA . HIS A 1 130 ? 31.388 11.965 40.706 1.00 21.48 127 HIS A CA 1
ATOM 996 C C . HIS A 1 130 ? 30.249 11.793 39.735 1.00 22.09 127 HIS A C 1
ATOM 997 O O . HIS A 1 130 ? 30.405 12.027 38.556 1.00 22.50 127 HIS A O 1
ATOM 1004 N N . GLY A 1 131 ? 29.083 11.384 40.249 1.00 21.92 128 GLY A N 1
ATOM 1005 C CA . GLY A 1 131 ? 27.925 11.276 39.373 1.00 21.29 128 GLY A CA 1
ATOM 1006 C C . GLY A 1 131 ? 27.599 12.473 38.501 1.00 19.98 128 GLY A C 1
ATOM 1007 O O . GLY A 1 131 ? 27.164 12.268 37.369 1.00 20.67 128 GLY A O 1
ATOM 1008 N N . PRO A 1 132 ? 27.809 13.721 38.984 1.00 20.60 129 PRO A N 1
ATOM 1009 C CA . PRO A 1 132 ? 27.611 14.903 38.135 1.00 21.62 129 PRO A CA 1
ATOM 1010 C C . PRO A 1 132 ? 28.461 14.925 36.877 1.00 21.68 129 PRO A C 1
ATOM 1011 O O . PRO A 1 132 ? 28.235 15.762 36.037 1.00 20.79 129 PRO A O 1
ATOM 1015 N N . SER A 1 133 ? 29.469 14.048 36.775 1.00 21.52 130 SER A N 1
ATOM 1016 C CA . SER A 1 133 ? 30.202 13.871 35.500 1.00 21.60 130 SER A CA 1
ATOM 1017 C C . SER A 1 133 ? 29.273 13.640 34.304 1.00 21.48 130 SER A C 1
ATOM 1018 O O . SER A 1 133 ? 29.568 14.039 33.184 1.00 21.83 130 SER A O 1
ATOM 1021 N N . GLY A 1 134 ? 28.126 12.996 34.550 1.00 21.04 131 GLY A N 1
ATOM 1022 C CA . GLY A 1 134 ? 27.153 12.736 33.484 1.00 21.94 131 GLY A CA 1
ATOM 1023 C C . GLY A 1 134 ? 26.584 14.039 32.943 1.00 22.52 131 GLY A C 1
ATOM 1024 O O . GLY A 1 134 ? 26.125 14.077 31.821 1.00 25.71 131 GLY A O 1
ATOM 1025 N N . LEU A 1 135 ? 26.652 15.104 33.742 1.00 24.17 132 LEU A N 1
ATOM 1026 C CA . LEU A 1 135 ? 26.084 16.406 33.340 1.00 25.27 132 LEU A CA 1
ATOM 1027 C C . LEU A 1 135 ? 27.053 17.297 32.565 1.00 25.38 132 LEU A C 1
ATOM 1028 O O . LEU A 1 135 ? 26.630 18.332 32.008 1.00 26.72 132 LEU A O 1
ATOM 1033 N N . VAL A 1 136 ? 28.345 16.962 32.531 1.00 24.97 133 VAL A N 1
ATOM 1034 C CA . VAL A 1 136 ? 29.342 17.952 32.083 1.00 26.70 133 VAL A CA 1
ATOM 1035 C C . VAL A 1 136 ? 29.108 18.395 30.633 1.00 27.52 133 VAL A C 1
ATOM 1036 O O . VAL A 1 136 ? 29.295 19.585 30.309 1.00 26.59 133 VAL A O 1
ATOM 1040 N N . ASN A 1 137 ? 28.706 17.463 29.767 1.00 26.58 134 ASN A N 1
ATOM 1041 C CA . ASN A 1 137 ? 28.470 17.711 28.344 1.00 26.66 134 ASN A CA 1
ATOM 1042 C C . ASN A 1 137 ? 27.009 17.445 27.928 1.00 26.49 134 ASN A C 1
ATOM 1043 O O . ASN A 1 137 ? 26.732 17.264 26.736 1.00 28.25 134 ASN A O 1
ATOM 1048 N N . ALA A 1 138 ? 26.094 17.519 28.896 1.00 26.33 135 ALA A N 1
ATOM 1049 C CA . ALA A 1 138 ? 2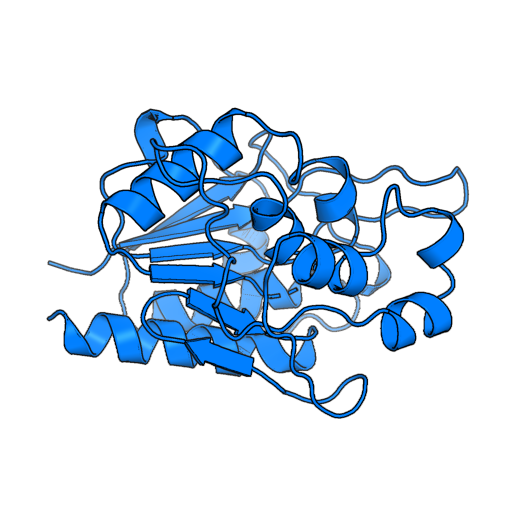4.650 17.357 28.671 1.00 26.84 135 ALA A CA 1
ATOM 1050 C C . ALA A 1 138 ? 23.989 18.741 28.534 1.00 27.34 135 ALA A C 1
ATOM 1051 O O . ALA A 1 138 ? 24.411 19.703 29.183 1.00 27.44 135 ALA A O 1
ATOM 1053 N N . THR A 1 139 ? 23.024 18.836 27.628 1.00 27.19 136 THR A N 1
ATOM 1054 C CA . THR A 1 139 ? 22.451 20.140 27.247 1.00 27.54 136 THR A CA 1
ATOM 1055 C C . THR A 1 139 ? 20.990 19.996 26.979 1.00 27.72 136 THR A C 1
ATOM 1056 O O . THR A 1 139 ? 20.474 18.915 26.742 1.00 27.19 136 THR A O 1
ATOM 1060 N N . TYR A 1 140 ? 20.298 21.137 27.009 1.00 27.28 137 TYR A N 1
ATOM 1061 C CA . TYR A 1 140 ? 18.942 21.237 26.472 1.00 28.35 137 TYR A CA 1
ATOM 1062 C C . TYR A 1 140 ? 19.045 21.103 24.956 1.00 28.01 137 TYR A C 1
ATOM 1063 O O . TYR A 1 140 ? 20.137 21.163 24.390 1.00 27.30 137 TYR A O 1
ATOM 1072 N N . LYS A 1 141 ? 17.911 20.907 24.290 1.00 29.43 138 LYS A N 1
ATOM 1073 C CA . LYS A 1 141 ? 17.886 20.771 22.818 1.00 30.11 138 LYS A CA 1
ATOM 1074 C C . LYS A 1 141 ? 18.588 21.919 22.111 1.00 30.20 138 LYS A C 1
ATOM 1075 O O . LYS A 1 141 ? 19.247 21.720 21.076 1.00 30.44 138 LYS A O 1
ATOM 1081 N N . ASP A 1 142 ? 18.459 23.110 22.681 1.00 29.83 139 ASP A N 1
ATOM 1082 C CA . ASP A 1 142 ? 19.043 24.314 22.082 1.00 30.12 139 ASP A CA 1
ATOM 1083 C C . ASP A 1 142 ? 20.554 24.498 22.353 1.00 30.03 139 ASP A C 1
ATOM 1084 O O . ASP A 1 142 ? 21.134 25.503 21.944 1.00 30.14 139 ASP A O 1
ATOM 1089 N N . GLY A 1 143 ? 21.168 23.545 23.066 1.00 29.78 140 GLY A N 1
ATOM 1090 C CA . GLY A 1 143 ? 22.620 23.538 23.289 1.00 29.43 140 GLY A CA 1
ATOM 1091 C C . GLY A 1 143 ? 23.085 24.131 24.612 1.00 29.09 140 GLY A C 1
ATOM 1092 O O . GLY A 1 143 ? 24.276 24.039 24.956 1.00 29.73 140 GLY A O 1
ATOM 1093 N N . THR A 1 144 ? 22.169 24.735 25.354 1.00 28.53 141 THR A N 1
ATOM 1094 C CA . THR A 1 144 ? 22.484 25.326 26.656 1.00 28.12 141 THR A CA 1
ATOM 1095 C C . THR A 1 144 ? 22.859 24.222 27.652 1.00 26.60 141 THR A C 1
ATOM 1096 O O . THR A 1 144 ? 22.079 23.292 27.824 1.00 26.94 141 THR A O 1
ATOM 1100 N N . PRO A 1 145 ? 23.998 24.330 28.328 1.00 26.87 142 PRO A N 1
ATOM 1101 C CA . PRO A 1 145 ? 24.317 23.316 29.336 1.00 26.50 142 PRO A CA 1
ATOM 1102 C C . PRO A 1 145 ? 23.238 23.224 30.401 1.00 26.57 142 PRO A C 1
ATOM 1103 O O . PRO A 1 145 ? 22.742 24.258 30.897 1.00 25.62 142 PRO A O 1
ATOM 1107 N N . ILE A 1 146 ? 22.853 21.997 30.743 1.00 26.42 143 ILE A N 1
ATOM 1108 C CA . ILE A 1 146 ? 21.864 21.793 31.797 1.00 25.74 143 ILE A CA 1
ATOM 1109 C C . ILE A 1 146 ? 22.253 22.490 33.114 1.00 24.70 143 ILE A C 1
ATOM 1110 O O . ILE A 1 146 ? 21.374 23.029 33.792 1.00 25.88 143 ILE A O 1
ATOM 1115 N N . VAL A 1 147 ? 23.544 22.497 33.464 1.00 23.14 144 VAL A N 1
ATOM 1116 C CA . VAL A 1 147 ? 23.996 23.140 34.715 1.00 24.56 144 VAL A CA 1
ATOM 1117 C C . VAL A 1 147 ? 24.209 24.656 34.672 1.00 24.78 144 VAL A C 1
ATOM 1118 O O . VAL A 1 147 ? 24.568 25.255 35.686 1.00 24.45 144 VAL A O 1
ATOM 1122 N N . LYS A 1 148 ? 24.064 25.264 33.503 1.00 25.99 145 LYS A N 1
ATOM 1123 C CA . LYS A 1 148 ? 24.285 26.695 33.389 1.00 25.95 145 LYS A CA 1
ATOM 1124 C C . LYS A 1 148 ? 23.349 27.507 34.268 1.00 25.41 145 LYS A C 1
ATOM 1125 O O . LYS A 1 148 ? 22.133 27.390 34.159 1.00 24.59 145 LYS A O 1
ATOM 1131 N N . GLY A 1 149 ? 23.931 28.332 35.145 1.00 25.36 146 GLY A N 1
ATOM 1132 C CA . GLY A 1 149 ? 23.155 29.186 36.055 1.00 24.58 146 GLY A CA 1
ATOM 1133 C C . GLY A 1 149 ? 22.522 28.468 37.228 1.00 24.93 146 GLY A C 1
ATOM 1134 O O . GLY A 1 149 ? 21.761 29.057 37.994 1.00 24.02 146 GLY A O 1
ATOM 1135 N N . LYS A 1 150 ? 22.862 27.199 37.378 1.00 23.37 147 LYS A N 1
ATOM 1136 C CA . LYS A 1 150 ? 22.280 26.377 38.440 1.00 24.30 147 LYS A CA 1
ATOM 1137 C C . LYS A 1 150 ? 23.250 26.188 39.603 1.00 23.72 147 LYS A C 1
ATOM 1138 O O . LYS A 1 150 ? 24.463 26.091 39.381 1.00 25.90 147 LYS A O 1
ATOM 1144 N N . THR A 1 151 ? 22.715 26.102 40.817 1.00 23.17 148 THR A N 1
ATOM 1145 C CA . THR A 1 151 ? 23.480 25.847 42.023 1.00 22.21 148 THR A CA 1
ATOM 1146 C C . THR A 1 151 ? 23.714 24.332 42.095 1.00 22.29 148 THR A C 1
ATOM 1147 O O . THR A 1 151 ? 22.760 23.566 42.147 1.00 21.25 148 THR A O 1
ATOM 1151 N N . VAL A 1 152 ? 24.969 23.917 42.141 1.00 21.77 149 VAL A N 1
ATOM 1152 C CA . VAL A 1 152 ? 25.318 22.505 42.186 1.00 22.99 149 VAL A CA 1
ATOM 1153 C C . VAL A 1 152 ? 26.495 22.257 43.078 1.00 22.40 149 VAL A C 1
ATOM 1154 O O . VAL A 1 152 ? 27.305 23.181 43.349 1.00 23.80 149 VAL A O 1
ATOM 1158 N N . THR A 1 153 ? 26.620 20.999 43.474 1.00 22.06 150 THR A N 1
ATOM 1159 C CA . THR A 1 153 ? 27.809 20.496 44.124 1.00 22.04 150 THR A CA 1
ATOM 1160 C C . THR A 1 153 ? 28.276 19.221 43.473 1.00 22.37 150 THR A C 1
ATOM 1161 O O . THR A 1 153 ? 27.580 18.641 42.639 1.00 22.27 150 THR A O 1
ATOM 1165 N N . SER A 1 154 ? 29.467 18.783 43.867 1.00 21.97 151 SER A N 1
ATOM 1166 C CA . SER A 1 154 ? 30.051 17.525 43.407 1.00 22.38 151 SER A CA 1
ATOM 1167 C C . SER A 1 154 ? 31.235 17.244 44.276 1.00 21.47 151 SER A C 1
ATOM 1168 O O . SER A 1 154 ? 31.639 18.079 45.068 1.00 22.33 151 SER A O 1
ATOM 1171 N N . PHE A 1 155 ? 31.910 16.129 43.998 1.00 23.30 152 PHE A N 1
ATOM 1172 C CA . PHE A 1 155 ? 33.210 15.862 44.576 1.00 23.56 152 PHE A CA 1
ATOM 1173 C C . PHE A 1 155 ? 34.090 17.050 44.235 1.00 23.45 152 PHE A C 1
ATOM 1174 O O . PHE A 1 155 ? 34.149 17.494 43.106 1.00 23.11 152 PHE A O 1
ATOM 1182 N N . THR A 1 156 ? 34.745 17.583 45.241 1.00 23.27 153 THR A N 1
ATOM 1183 C CA . THR A 1 156 ? 35.476 18.824 45.044 1.00 23.84 153 THR A CA 1
ATOM 1184 C C . THR A 1 156 ? 36.873 18.564 44.560 1.00 23.04 153 THR A C 1
ATOM 1185 O O . THR A 1 156 ? 37.430 17.485 44.764 1.00 24.59 153 THR A O 1
ATOM 1189 N N . ASP A 1 157 ? 37.451 19.598 43.964 1.00 24.13 154 ASP A N 1
ATOM 1190 C CA . ASP A 1 157 ? 38.839 19.525 43.523 1.00 23.95 154 ASP A CA 1
ATOM 1191 C C . ASP A 1 157 ? 39.756 19.268 44.693 1.00 24.73 154 ASP A C 1
ATOM 1192 O O . ASP A 1 157 ? 40.736 18.555 44.547 1.00 23.74 154 ASP A O 1
ATOM 1197 N N . GLU A 1 158 ? 39.460 19.878 45.852 1.00 25.35 155 GLU A N 1
ATOM 1198 C CA . GLU A 1 158 ? 40.205 19.604 47.091 1.00 26.54 155 GLU A CA 1
ATOM 1199 C C . GLU A 1 158 ? 40.141 18.150 47.531 1.00 26.61 155 GLU A C 1
ATOM 1200 O O . GLU A 1 158 ? 41.139 17.552 47.890 1.00 26.38 155 GLU A O 1
ATOM 1206 N N . GLU A 1 159 ? 38.949 17.564 47.486 1.00 26.73 156 GLU A N 1
ATOM 1207 C CA . GLU A 1 159 ? 38.787 16.153 47.803 1.00 27.53 156 GLU A CA 1
ATOM 1208 C C . GLU A 1 159 ? 39.549 15.296 46.787 1.00 26.88 156 GLU A C 1
ATOM 1209 O O . GLU A 1 159 ? 40.216 14.357 47.178 1.00 28.18 156 GLU A O 1
ATOM 1215 N N . GLU A 1 160 ? 39.551 15.709 45.528 1.00 26.72 157 GLU A N 1
ATOM 1216 C CA . GLU A 1 160 ? 40.258 14.968 44.473 1.00 27.18 157 GLU A CA 1
ATOM 1217 C C . GLU A 1 160 ? 41.773 15.023 44.643 1.00 27.60 157 GLU A C 1
ATOM 1218 O O . GLU A 1 160 ? 42.486 14.047 44.385 1.00 27.25 157 GLU A O 1
ATOM 1224 N N . ARG A 1 161 ? 42.288 16.190 45.012 1.00 27.11 158 ARG A N 1
ATOM 1225 C CA . ARG A 1 161 ? 43.718 16.326 45.285 1.00 28.39 158 ARG A CA 1
ATOM 1226 C C . ARG A 1 161 ? 44.111 15.513 46.514 1.00 27.92 158 ARG A C 1
ATOM 1227 O O . ARG A 1 161 ? 45.176 14.935 46.541 1.00 28.12 158 ARG A O 1
ATOM 1235 N N . GLU A 1 162 ? 43.254 15.483 47.532 1.00 29.89 159 GLU A N 1
ATOM 1236 C CA . GLU A 1 162 ? 43.556 14.722 48.736 1.00 30.76 159 GLU A CA 1
ATOM 1237 C C . GLU A 1 162 ? 43.688 13.246 48.448 1.00 30.64 159 GLU A C 1
ATOM 1238 O O . GLU A 1 162 ? 44.628 12.603 48.906 1.00 30.84 159 GLU A O 1
ATOM 1244 N N . VAL A 1 163 ? 42.775 12.706 47.647 1.00 30.34 160 VAL A N 1
ATOM 1245 C CA . VAL A 1 163 ? 42.814 11.272 47.345 1.00 31.27 160 VAL A CA 1
ATOM 1246 C C . VAL A 1 163 ? 44.000 10.958 46.428 1.00 31.12 160 VAL A C 1
ATOM 1247 O O . VAL A 1 163 ? 44.451 9.818 46.379 1.00 33.67 160 VAL A O 1
ATOM 1251 N N . GLY A 1 164 ? 44.500 11.959 45.699 1.00 30.44 161 GLY A N 1
ATOM 1252 C CA . GLY A 1 164 ? 45.661 11.802 44.832 1.00 29.24 161 GLY A CA 1
ATOM 1253 C C . GLY A 1 164 ? 45.389 11.446 43.364 1.00 28.69 161 GLY A C 1
ATOM 1254 O O . GLY A 1 164 ? 46.354 11.253 42.599 1.00 28.37 161 GLY A O 1
ATOM 1255 N N . LEU A 1 165 ? 44.120 11.453 42.945 1.00 28.63 162 LEU A N 1
ATOM 1256 C CA . LEU A 1 165 ? 43.758 10.964 41.604 1.00 28.05 162 LEU A CA 1
ATOM 1257 C C . LEU A 1 165 ? 43.440 12.083 40.636 1.00 27.68 162 LEU A C 1
ATOM 1258 O O . LEU A 1 165 ? 43.160 11.797 39.456 1.00 25.09 162 LEU A O 1
ATOM 1263 N N . ASP A 1 166 ? 43.465 13.326 41.097 1.00 25.97 163 ASP A N 1
ATOM 1264 C CA . ASP A 1 166 ? 43.375 14.470 40.187 1.00 26.13 163 ASP A CA 1
ATOM 1265 C C . ASP A 1 166 ? 44.269 14.356 38.937 1.00 25.67 163 ASP A C 1
ATOM 1266 O O . ASP A 1 166 ? 43.791 14.661 37.835 1.00 26.13 163 ASP A O 1
ATOM 1271 N N . VAL A 1 167 ? 45.543 13.959 39.094 1.00 23.41 164 VAL A N 1
ATOM 1272 C CA . VAL A 1 167 ? 46.446 13.834 37.966 1.00 23.37 164 VAL A CA 1
ATOM 1273 C C . VAL A 1 167 ? 46.030 12.771 36.953 1.00 22.73 164 VAL A C 1
ATOM 1274 O O . VAL A 1 167 ? 46.464 12.882 35.807 1.00 23.16 164 VAL A O 1
ATOM 1278 N N . HIS A 1 168 ? 45.204 11.799 37.357 1.00 22.89 165 HIS A N 1
ATOM 1279 C CA . HIS A 1 168 ? 44.735 10.759 36.425 1.00 22.05 165 HIS A CA 1
ATOM 1280 C C . HIS A 1 168 ? 43.315 10.975 35.919 1.00 22.21 165 HIS A C 1
ATOM 1281 O O . HIS A 1 168 ? 42.731 10.089 35.287 1.00 22.91 165 HIS A O 1
ATOM 1288 N N . MET A 1 169 ? 42.681 12.090 36.264 1.00 23.31 166 MET A N 1
ATOM 1289 C CA . MET A 1 169 ? 41.368 12.407 35.738 1.00 22.12 166 MET A CA 1
ATOM 1290 C C . MET A 1 169 ? 41.516 13.126 34.411 1.00 23.29 166 MET A C 1
ATOM 1291 O O . MET A 1 169 ? 42.420 13.933 34.221 1.00 24.09 166 MET A O 1
ATOM 1296 N N . PRO A 1 170 ? 40.601 12.813 33.489 1.00 22.04 167 PRO A N 1
ATOM 1297 C CA . PRO A 1 170 ? 40.552 13.437 32.186 1.00 24.27 167 PRO A CA 1
ATOM 1298 C C . PRO A 1 170 ? 40.225 14.921 32.259 1.00 22.42 167 PRO A C 1
ATOM 1299 O O . PRO A 1 170 ? 40.557 15.667 31.321 1.00 22.92 167 PRO A O 1
ATOM 1303 N N . PHE A 1 171 ? 39.557 15.292 33.349 1.00 23.50 168 PHE A N 1
ATOM 1304 C CA . PHE A 1 171 ? 39.253 16.692 33.694 1.00 22.04 168 PHE A CA 1
ATOM 1305 C C . PHE A 1 171 ? 38.893 16.704 35.166 1.00 20.82 168 PHE A C 1
ATOM 1306 O O . PHE A 1 171 ? 38.624 15.660 35.758 1.00 21.23 168 PHE A O 1
ATOM 1314 N N . LEU A 1 172 ? 38.876 17.866 35.791 1.00 21.50 169 LEU A N 1
ATOM 1315 C CA . LEU A 1 172 ? 38.434 17.971 37.178 1.00 20.93 169 LEU A CA 1
ATOM 1316 C C . LEU A 1 172 ? 36.946 18.356 37.191 1.00 21.14 169 LEU A C 1
ATOM 1317 O O . LEU A 1 172 ? 36.534 19.283 36.510 1.00 22.54 169 LEU A O 1
ATOM 1322 N N . LEU A 1 173 ? 36.159 17.619 37.944 1.00 21.86 170 LEU A N 1
ATOM 1323 C CA . LEU A 1 173 ? 34.712 17.749 37.889 1.00 21.45 170 LEU A CA 1
ATOM 1324 C C . LEU A 1 173 ? 34.159 19.106 38.379 1.00 20.33 170 LEU A C 1
ATOM 1325 O O . LEU A 1 173 ? 33.440 19.759 37.652 1.00 19.48 170 LEU A O 1
ATOM 1330 N N . GLU A 1 174 ? 34.568 19.533 39.559 1.00 20.85 171 GLU A N 1
ATOM 1331 C CA . GLU A 1 174 ? 34.113 20.837 40.076 1.00 21.59 171 GLU A CA 1
ATOM 1332 C C . GLU A 1 174 ? 34.509 21.965 39.107 1.00 21.57 171 GLU A C 1
ATOM 1333 O O . GLU A 1 174 ? 33.712 22.835 38.714 1.00 22.22 171 GLU A O 1
ATOM 1339 N N . SER A 1 175 ? 35.778 21.938 38.703 1.00 22.11 172 SER A N 1
ATOM 1340 C CA . SER A 1 175 ? 36.305 22.942 37.797 1.00 22.78 172 SER A CA 1
ATOM 1341 C C . SER A 1 175 ? 35.518 22.990 36.509 1.00 21.65 172 SER A C 1
ATOM 1342 O O . SER A 1 175 ? 35.204 24.057 35.977 1.00 22.22 172 SER A O 1
ATOM 1345 N N . THR A 1 176 ? 35.208 21.800 36.006 1.00 22.19 173 THR A N 1
ATOM 1346 C CA . THR A 1 176 ? 34.532 21.703 34.734 1.00 22.73 173 THR A CA 1
ATOM 1347 C C . THR A 1 176 ? 33.068 22.148 34.834 1.00 22.83 173 THR A C 1
ATOM 1348 O O . THR A 1 176 ? 32.527 22.819 33.942 1.00 23.43 173 THR A O 1
ATOM 1352 N N . LEU A 1 177 ? 32.399 21.760 35.926 1.00 22.24 174 LEU A N 1
ATOM 1353 C CA . LEU A 1 177 ? 31.040 22.228 36.141 1.00 22.45 174 LEU A CA 1
ATOM 1354 C C . LEU A 1 177 ? 30.963 23.747 36.227 1.00 22.24 174 LEU A C 1
ATOM 1355 O O . LEU A 1 177 ? 30.074 24.372 35.653 1.00 21.27 174 LEU A O 1
ATOM 1360 N N . ARG A 1 178 ? 31.902 24.359 36.933 1.00 22.53 175 ARG A N 1
ATOM 1361 C CA . ARG A 1 178 ? 31.959 25.824 36.946 1.00 22.84 175 ARG A CA 1
ATOM 1362 C C . ARG A 1 178 ? 32.240 26.431 35.561 1.00 22.55 175 ARG A C 1
ATOM 1363 O O . ARG A 1 178 ? 31.600 27.386 35.149 1.00 22.28 175 ARG A O 1
ATOM 1371 N N . LEU A 1 179 ? 33.162 25.831 34.834 1.00 23.10 176 LEU A N 1
ATOM 1372 C CA . LEU A 1 179 ? 33.475 26.248 33.485 1.00 24.37 176 LEU A CA 1
ATOM 1373 C C . LEU A 1 179 ? 32.263 26.165 32.566 1.00 24.11 176 LEU A C 1
ATOM 1374 O O . LEU A 1 179 ? 32.116 27.013 31.680 1.00 25.50 176 LEU A O 1
ATOM 1379 N N . ARG A 1 180 ? 31.411 25.154 32.783 1.00 25.07 177 ARG A N 1
ATOM 1380 C CA . ARG A 1 180 ? 30.172 24.986 32.012 1.00 25.11 177 ARG A CA 1
ATOM 1381 C C . ARG A 1 180 ? 29.052 25.972 32.456 1.00 25.22 177 ARG A C 1
ATOM 1382 O O . ARG A 1 180 ? 27.960 26.012 31.878 1.00 27.44 177 ARG A O 1
ATOM 1390 N N . GLY A 1 181 ? 29.300 26.765 33.496 1.00 25.36 178 GLY A N 1
ATOM 1391 C CA . GLY A 1 181 ? 28.368 27.826 33.897 1.00 25.09 178 GLY A CA 1
ATOM 1392 C C . GLY A 1 181 ? 27.629 27.589 35.197 1.00 25.23 178 GLY A C 1
ATOM 1393 O O . GLY A 1 181 ? 26.745 28.352 35.539 1.00 25.36 178 GLY A O 1
ATOM 1394 N N . ALA A 1 182 ? 27.959 26.511 35.906 1.00 25.11 179 ALA A N 1
ATOM 1395 C CA . ALA A 1 182 ? 27.335 26.243 37.201 1.00 24.41 179 ALA A CA 1
ATOM 1396 C C . ALA A 1 182 ? 27.859 27.168 38.294 1.00 24.62 179 ALA A C 1
ATOM 1397 O O . ALA A 1 182 ? 29.015 27.624 38.253 1.00 24.21 179 ALA A O 1
ATOM 1399 N N . ASN A 1 183 ? 26.972 27.474 39.236 1.00 24.33 180 ASN A N 1
ATOM 1400 C CA . ASN A 1 183 ? 27.328 28.167 40.473 1.00 24.79 180 ASN A CA 1
ATOM 1401 C C . ASN A 1 183 ? 27.592 27.102 41.502 1.00 25.53 180 ASN A C 1
ATOM 1402 O O . ASN A 1 183 ? 26.654 26.501 42.042 1.00 25.50 180 ASN A O 1
ATOM 1407 N N . PHE A 1 184 ? 28.865 26.845 41.740 1.00 25.40 181 PHE A N 1
ATOM 1408 C CA . PHE A 1 184 ? 29.293 25.720 42.532 1.00 26.21 181 PHE A CA 1
ATOM 1409 C C . PHE A 1 184 ? 29.291 26.098 43.996 1.00 26.48 181 PHE A C 1
ATOM 1410 O O . PHE A 1 184 ? 29.665 27.218 44.371 1.00 28.46 181 PHE A O 1
ATOM 1418 N N . VAL A 1 185 ? 28.886 25.143 44.817 1.00 26.95 182 VAL A N 1
ATOM 1419 C CA . VAL A 1 185 ? 28.854 25.316 46.246 1.00 26.63 182 VAL A CA 1
ATOM 1420 C C . VAL A 1 185 ? 29.198 23.972 46.885 1.00 27.34 182 VAL A C 1
ATOM 1421 O O . VAL A 1 185 ? 29.068 22.893 46.262 1.00 25.90 182 VAL A O 1
ATOM 1425 N N . ARG A 1 186 ? 29.700 24.036 48.109 1.00 27.01 183 ARG A N 1
ATOM 1426 C CA . ARG A 1 186 ? 30.129 22.852 48.803 1.00 27.41 183 ARG A CA 1
ATOM 1427 C C . ARG A 1 186 ? 30.140 23.048 50.294 1.00 26.72 183 ARG A C 1
ATOM 1428 O O . ARG A 1 186 ? 29.916 24.153 50.786 1.00 26.79 183 ARG A O 1
ATOM 1436 N N . GLY A 1 187 ? 30.389 21.961 51.006 1.00 26.54 184 GLY A N 1
ATOM 1437 C CA . GLY A 1 187 ? 30.573 21.960 52.433 1.00 27.57 184 GLY A CA 1
ATOM 1438 C C . GLY A 1 187 ? 31.960 21.411 52.724 1.00 27.81 184 GLY A C 1
ATOM 1439 O O . GLY A 1 187 ? 32.771 21.141 51.811 1.00 27.48 184 GLY A O 1
ATOM 1440 N N . GLY A 1 188 ? 32.234 21.207 54.002 1.00 28.62 185 GLY A N 1
ATOM 1441 C CA . GLY A 1 188 ? 33.518 20.651 54.389 1.00 29.24 185 GLY A CA 1
ATOM 1442 C C . GLY A 1 188 ? 33.824 19.366 53.650 1.00 29.97 185 GLY A C 1
ATOM 1443 O O . GLY A 1 188 ? 32.918 18.578 53.359 1.00 29.96 185 GLY A O 1
ATOM 1444 N N . LYS A 1 189 ? 35.098 19.139 53.332 1.00 30.61 186 LYS A N 1
ATOM 1445 C CA . LYS A 1 189 ? 35.470 17.877 52.705 1.00 31.67 186 LYS A CA 1
ATOM 1446 C C . LYS A 1 189 ? 34.883 16.744 53.549 1.00 31.88 186 LYS A C 1
ATOM 1447 O O . LYS A 1 189 ? 34.859 16.810 54.769 1.00 32.69 186 LYS A O 1
ATOM 1453 N N . TRP A 1 190 ? 34.370 15.725 52.883 1.00 31.58 187 TRP A N 1
ATOM 1454 C CA . TRP A 1 190 ? 33.852 14.516 53.538 1.00 31.49 187 TRP A CA 1
ATOM 1455 C C . TRP A 1 190 ? 32.709 14.714 54.516 1.00 31.97 187 TRP A C 1
ATOM 1456 O O . TRP A 1 190 ? 32.500 13.857 55.362 1.00 33.00 187 TRP A O 1
ATOM 1467 N N . THR A 1 191 ? 31.986 15.831 54.422 1.00 30.68 188 THR A N 1
ATOM 1468 C CA . THR A 1 191 ? 30.769 16.021 55.186 1.00 29.82 188 THR A CA 1
ATOM 1469 C C . THR A 1 191 ? 29.530 15.938 54.301 1.00 29.94 188 THR A C 1
ATOM 1470 O O . THR A 1 191 ? 29.612 16.156 53.090 1.00 29.96 188 THR A O 1
ATOM 1474 N N . ASP A 1 192 ? 28.391 15.649 54.919 1.00 28.31 189 ASP A N 1
ATOM 1475 C CA . ASP A 1 192 ? 27.128 15.556 54.226 1.00 29.36 189 ASP A CA 1
ATOM 1476 C C . ASP A 1 192 ? 26.759 16.945 53.770 1.00 28.59 189 ASP A C 1
ATOM 1477 O O . ASP A 1 192 ? 26.478 17.831 54.576 1.00 30.50 189 ASP A O 1
ATOM 1482 N N . PHE A 1 193 ? 26.757 17.124 52.475 1.00 25.29 190 PHE A N 1
ATOM 1483 C CA . PHE A 1 193 ? 26.334 18.332 51.842 1.00 24.46 190 PHE A CA 1
ATOM 1484 C C . PHE A 1 193 ? 25.602 18.008 50.546 1.00 23.61 190 PHE A C 1
ATOM 1485 O O . PHE A 1 193 ? 26.165 17.390 49.625 1.00 24.12 190 PHE A O 1
ATOM 1493 N N . SER A 1 194 ? 24.350 18.428 50.449 1.00 23.17 191 SER A N 1
ATOM 1494 C CA . SER A 1 194 ? 23.639 18.332 49.194 1.00 22.61 191 SER A CA 1
ATOM 1495 C C . SER A 1 194 ? 22.792 19.554 48.935 1.00 21.95 191 SER A C 1
ATOM 1496 O O . SER A 1 194 ? 22.480 20.344 49.852 1.00 23.32 191 SER A O 1
ATOM 1499 N N . VAL A 1 195 ? 22.447 19.748 47.671 1.00 22.33 192 VAL A N 1
ATOM 1500 C CA . VAL A 1 195 ? 21.752 20.960 47.268 1.00 21.90 192 VAL A CA 1
ATOM 1501 C C . VAL A 1 195 ? 20.652 20.683 46.308 1.00 21.83 192 VAL A C 1
ATOM 1502 O O . VAL A 1 195 ? 20.747 19.796 45.501 1.00 20.86 192 VAL A O 1
ATOM 1506 N N . ARG A 1 196 ? 19.551 21.408 46.456 1.00 19.64 193 ARG A N 1
ATOM 1507 C CA . ARG A 1 196 ? 18.482 21.446 45.492 1.00 20.71 193 ARG A CA 1
ATOM 1508 C C . ARG A 1 196 ? 18.391 22.833 44.850 1.00 19.19 193 ARG A C 1
ATOM 1509 O O . ARG A 1 196 ? 18.277 23.840 45.558 1.00 20.70 193 ARG A O 1
ATOM 1517 N N . ASP A 1 197 ? 18.398 22.837 43.530 1.00 22.12 194 ASP A N 1
ATOM 1518 C CA . ASP A 1 197 ? 18.120 24.042 42.768 1.00 21.21 194 ASP A CA 1
ATOM 1519 C C . ASP A 1 197 ? 16.996 23.652 41.830 1.00 21.07 194 ASP A C 1
ATOM 1520 O O . ASP A 1 197 ? 17.251 23.121 40.748 1.00 20.46 194 ASP A O 1
ATOM 1525 N N . GLY A 1 198 ? 15.764 23.858 42.246 1.00 20.44 195 GLY A N 1
ATOM 1526 C CA . GLY A 1 198 ? 14.629 23.457 41.429 1.00 20.14 195 GLY A CA 1
ATOM 1527 C C . GLY A 1 198 ? 14.616 21.976 41.261 1.00 20.75 195 GLY A C 1
ATOM 1528 O O . GLY A 1 198 ? 14.632 21.234 42.2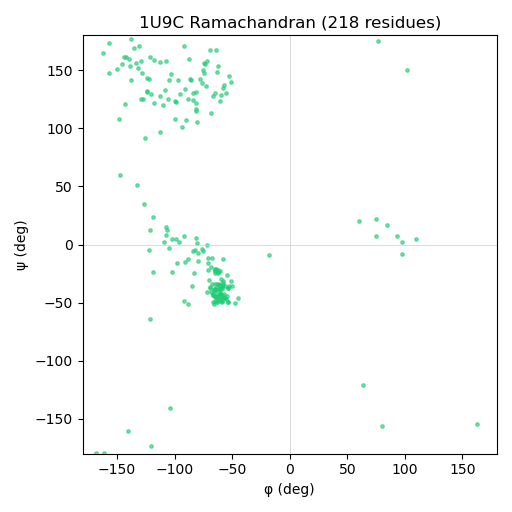52 1.00 21.64 195 GLY A O 1
ATOM 1529 N N . ASN A 1 199 ? 14.688 21.556 40.008 1.00 20.87 196 ASN A N 1
ATOM 1530 C CA . ASN A 1 199 ? 14.691 20.159 39.574 1.00 21.74 196 ASN A CA 1
ATOM 1531 C C . ASN A 1 199 ? 16.041 19.453 39.589 1.00 22.89 196 ASN A C 1
ATOM 1532 O O . ASN A 1 199 ? 16.092 18.247 39.259 1.00 23.35 196 ASN A O 1
ATOM 1537 N N . LEU A 1 200 ? 17.122 20.155 39.875 1.00 20.11 197 LEU A N 1
ATOM 1538 C CA . LEU A 1 200 ? 18.456 19.587 39.840 1.00 20.81 197 LEU A CA 1
ATOM 1539 C C . LEU A 1 200 ? 18.970 19.474 41.263 1.00 19.66 197 LEU A C 1
ATOM 1540 O O . LEU A 1 200 ? 19.103 20.481 41.991 1.00 21.36 197 LEU A O 1
ATOM 1545 N N . ILE A 1 201 ? 19.277 18.242 41.653 1.00 20.57 198 ILE A N 1
ATOM 1546 C CA . ILE A 1 201 ? 19.690 17.948 43.017 1.00 19.37 198 ILE A CA 1
ATOM 1547 C C . ILE A 1 201 ? 21.055 17.249 42.972 1.00 21.44 198 ILE A C 1
ATOM 1548 O O . ILE A 1 201 ? 21.226 16.303 42.211 1.00 21.34 198 ILE A O 1
ATOM 1553 N N . THR A 1 202 ? 22.003 17.692 43.756 1.00 20.31 199 THR A N 1
ATOM 1554 C CA . THR A 1 202 ? 23.343 17.145 43.745 1.00 21.03 199 THR A CA 1
ATOM 1555 C C . THR A 1 202 ? 23.858 17.005 45.136 1.00 20.10 199 THR A C 1
ATOM 1556 O O . THR A 1 202 ? 23.501 17.775 46.052 1.00 21.35 199 THR A O 1
ATOM 1560 N N . GLY A 1 203 ? 24.783 16.060 45.302 1.00 21.39 200 GLY A N 1
ATOM 1561 C CA . GLY A 1 203 ? 25.410 15.750 46.591 1.00 21.35 200 GLY A CA 1
ATOM 1562 C C . GLY A 1 203 ? 26.916 15.673 46.395 1.00 22.04 200 GLY A C 1
ATOM 1563 O O . GLY A 1 203 ? 27.404 15.318 45.332 1.00 21.53 200 GLY A O 1
ATOM 1564 N N . GLN A 1 204 ? 27.678 15.971 47.434 1.00 22.18 201 GLN A N 1
ATOM 1565 C CA . GLN A 1 204 ? 29.132 16.159 47.316 1.00 22.47 201 GLN A CA 1
ATOM 1566 C C . GLN A 1 204 ? 29.979 14.895 47.389 1.00 24.20 201 GLN A C 1
ATOM 1567 O O . GLN A 1 204 ? 30.995 14.799 46.741 1.00 23.82 201 GLN A O 1
ATOM 1573 N N . ASN A 1 205 ? 29.575 13.944 48.205 1.00 25.04 202 ASN A N 1
ATOM 1574 C CA . ASN A 1 205 ? 30.443 12.823 48.526 1.00 24.97 202 ASN A CA 1
ATOM 1575 C C . ASN A 1 205 ? 29.628 11.643 49.097 1.00 24.45 202 ASN A C 1
ATOM 1576 O O . ASN A 1 205 ? 28.411 11.724 49.200 1.00 23.03 202 ASN A O 1
ATOM 1581 N N . PRO A 1 206 ? 30.274 10.536 49.461 1.00 24.00 203 PRO A N 1
ATOM 1582 C CA . PRO A 1 206 ? 29.508 9.369 49.900 1.00 23.83 203 PRO A CA 1
ATOM 1583 C C . PRO A 1 206 ? 28.625 9.666 51.069 1.00 24.79 203 PRO A C 1
ATOM 1584 O O . PRO A 1 206 ? 27.533 9.163 51.173 1.00 25.68 203 PRO A O 1
ATOM 1588 N N . GLN A 1 207 ? 29.104 10.538 51.936 1.00 24.69 204 GLN A N 1
ATOM 1589 C CA . GLN A 1 207 ? 28.379 10.955 53.114 1.00 24.98 204 GLN A CA 1
ATOM 1590 C C . GLN A 1 207 ? 27.114 11.779 52.819 1.00 25.19 204 GLN A C 1
ATOM 1591 O O . GLN A 1 207 ? 26.284 12.018 53.726 1.00 25.66 204 GLN A O 1
ATOM 1597 N N . SER A 1 208 ? 26.967 12.211 51.567 1.00 22.28 205 SER A N 1
ATOM 1598 C CA . SER A 1 208 ? 25.786 12.960 51.111 1.00 22.11 205 SER A CA 1
ATOM 1599 C C . SER A 1 208 ? 24.719 12.088 50.439 1.00 22.20 205 SER A C 1
ATOM 1600 O O . SER A 1 208 ? 23.733 12.652 49.930 1.00 22.54 205 SER A O 1
ATOM 1603 N N . SER A 1 209 ? 24.918 10.773 50.374 1.00 22.28 206 SER A N 1
ATOM 1604 C CA . SER A 1 209 ? 24.023 9.887 49.603 1.00 22.79 206 SER A CA 1
ATOM 1605 C C . SER A 1 209 ? 22.603 9.942 50.109 1.00 22.73 206 SER A C 1
ATOM 1606 O O . SER A 1 209 ? 21.652 10.120 49.337 1.00 23.11 206 SER A O 1
ATOM 1609 N N . ARG A 1 210 ? 22.416 9.825 51.413 1.00 22.84 207 ARG A N 1
ATOM 1610 C CA . ARG A 1 210 ? 21.116 9.837 51.976 1.00 23.27 207 ARG A CA 1
ATOM 1611 C C . ARG A 1 210 ? 20.353 11.152 51.785 1.00 21.70 207 ARG A C 1
ATOM 1612 O O . ARG A 1 210 ? 19.202 11.169 51.343 1.00 22.87 207 ARG A O 1
ATOM 1620 N N . SER A 1 211 ? 21.024 12.274 52.026 1.00 21.90 208 SER A N 1
ATOM 1621 C CA . SER A 1 211 ? 20.378 13.569 51.943 1.00 21.71 208 SER A CA 1
ATOM 1622 C C . SER A 1 211 ? 20.001 13.893 50.520 1.00 21.43 208 SER A C 1
ATOM 1623 O O . SER A 1 211 ? 18.961 14.480 50.262 1.00 23.18 208 SER A O 1
ATOM 1626 N N . THR A 1 212 ? 20.823 13.442 49.580 1.00 20.94 209 THR A N 1
ATOM 1627 C CA . THR A 1 212 ? 20.521 13.638 48.163 1.00 20.66 209 THR A CA 1
ATOM 1628 C C . THR A 1 212 ? 19.261 12.883 47.835 1.00 20.76 209 THR A C 1
ATOM 1629 O O . THR A 1 212 ? 18.340 13.429 47.189 1.00 21.56 209 THR A O 1
ATOM 1633 N N . ALA A 1 213 ? 19.199 11.630 48.225 1.00 21.47 210 ALA A N 1
ATOM 1634 C CA . ALA A 1 213 ? 18.002 10.831 47.993 1.00 22.46 210 ALA A CA 1
ATOM 1635 C C . ALA A 1 213 ? 16.763 11.435 48.637 1.00 21.20 210 ALA A C 1
ATOM 1636 O O . ALA A 1 213 ? 15.690 11.411 48.062 1.00 21.11 210 ALA A O 1
ATOM 1638 N N . GLU A 1 214 ? 16.902 11.998 49.834 1.00 21.92 211 GLU A N 1
ATOM 1639 C CA . GLU A 1 214 ? 15.750 12.569 50.510 1.00 22.64 211 GLU A CA 1
ATOM 1640 C C . GLU A 1 214 ? 15.252 13.831 49.825 1.00 21.79 211 GLU A C 1
ATOM 1641 O O . GLU A 1 214 ? 14.041 14.157 49.841 1.00 21.61 211 GLU A O 1
ATOM 1647 N N . LYS A 1 215 ? 16.138 14.579 49.195 1.00 21.01 212 LYS A N 1
ATOM 1648 C CA . LYS A 1 215 ? 15.701 15.686 48.359 1.00 21.43 212 LYS A CA 1
ATOM 1649 C C . LYS A 1 215 ? 14.879 15.238 47.153 1.00 19.88 212 LYS A C 1
ATOM 1650 O O . LYS A 1 215 ? 13.927 15.900 46.765 1.00 20.46 212 LYS A O 1
ATOM 1656 N N . VAL A 1 216 ? 15.289 14.109 46.550 1.00 19.98 213 VAL A N 1
ATOM 1657 C CA . VAL A 1 216 ? 14.521 13.518 45.439 1.00 19.54 213 VAL A CA 1
ATOM 1658 C C . VAL A 1 216 ? 13.151 13.153 45.921 1.00 19.23 213 VAL A C 1
ATOM 1659 O O . VAL A 1 216 ? 12.164 13.459 45.278 1.00 19.32 213 VAL A O 1
ATOM 1663 N N . VAL A 1 217 ? 13.070 12.487 47.057 1.00 19.26 214 VAL A N 1
ATOM 1664 C CA . VAL A 1 217 ? 11.781 12.090 47.615 1.00 19.59 214 VAL A CA 1
ATOM 1665 C C . VAL A 1 217 ? 10.881 13.310 47.836 1.00 18.70 214 VAL A C 1
ATOM 1666 O O . VAL A 1 217 ? 9.732 13.307 47.465 1.00 19.42 214 VAL A O 1
ATOM 1670 N N . ALA A 1 218 ? 11.454 14.380 48.400 1.00 20.52 215 ALA A N 1
ATOM 1671 C CA . ALA A 1 218 ? 10.662 15.587 48.644 1.00 20.10 215 ALA A CA 1
ATOM 1672 C C . ALA A 1 218 ? 10.133 16.180 47.348 1.00 20.19 215 ALA A C 1
ATOM 1673 O O . ALA A 1 218 ? 8.953 16.513 47.249 1.00 19.40 215 ALA A O 1
ATOM 1675 N N . ALA A 1 219 ? 11.012 16.280 46.331 1.00 18.78 216 ALA A N 1
ATOM 1676 C CA . ALA A 1 219 ? 10.562 16.777 45.034 1.00 19.62 216 ALA A CA 1
ATOM 1677 C C . ALA A 1 219 ? 9.474 15.895 44.403 1.00 19.90 216 ALA A C 1
ATOM 1678 O O . ALA A 1 219 ? 8.517 16.412 43.808 1.00 21.23 216 ALA A O 1
ATOM 1680 N N . LEU A 1 220 ? 9.569 14.564 44.531 1.00 18.88 217 LEU A N 1
ATOM 1681 C CA . LEU A 1 220 ? 8.538 13.682 44.007 1.00 20.22 217 LEU A CA 1
ATOM 1682 C C . LEU A 1 220 ? 7.228 13.798 44.789 1.00 20.14 217 LEU A C 1
ATOM 1683 O O . LEU A 1 220 ? 6.130 13.777 44.223 1.00 20.38 217 LEU A O 1
ATOM 1688 N N . GLU A 1 221 ? 7.326 13.976 46.099 1.00 20.05 218 GLU A N 1
ATOM 1689 C CA . GLU A 1 221 ? 6.138 14.165 46.945 1.00 21.56 218 GLU A CA 1
ATOM 1690 C C . GLU A 1 221 ? 5.321 15.381 46.506 1.00 21.52 218 GLU A C 1
ATOM 1691 O O . GLU A 1 221 ? 4.112 15.384 46.581 1.00 22.12 218 GLU A O 1
ATOM 1697 N N . GLU A 1 222 ? 6.001 16.448 46.061 1.00 20.24 219 GLU A N 1
ATOM 1698 C CA . GLU A 1 222 ? 5.363 17.649 45.570 1.00 20.42 219 GLU A CA 1
ATOM 1699 C C . GLU A 1 222 ? 4.512 17.436 44.330 1.00 19.83 219 GLU A C 1
ATOM 1700 O O . GLU A 1 222 ? 3.641 18.210 44.042 1.00 20.41 219 GLU A O 1
ATOM 1706 N N . ARG A 1 223 ? 4.841 16.377 43.593 1.00 21.15 220 ARG A N 1
ATOM 1707 C CA . ARG A 1 223 ? 4.261 16.116 42.267 1.00 24.26 220 ARG A CA 1
ATOM 1708 C C . ARG A 1 223 ? 3.286 14.961 42.309 1.00 27.21 220 ARG A C 1
ATOM 1709 O O . ARG A 1 223 ? 2.947 14.401 41.303 1.00 29.79 220 ARG A O 1
ATOM 1717 N N . GLU A 1 224 ? 2.862 14.577 43.494 1.00 32.25 221 GLU A N 1
ATOM 1718 C CA . GLU A 1 224 ? 1.734 13.678 43.617 1.00 35.04 221 GLU A CA 1
ATOM 1719 C C . GLU A 1 224 ? 0.528 14.433 43.112 1.00 37.68 221 GLU A C 1
ATOM 1720 O O . GLU A 1 224 ? 0.529 15.651 43.077 1.00 39.41 221 GLU A O 1
#

CATH classification: 3.40.50.880

B-factor: mean 25.61, std 6.76, range [15.73, 63.95]